Protein AF-A0A354PI43-F1 (afdb_monomer_lite)

Secondary structure (DSSP, 8-state):
-HHHHHHHHHHHHH-HHHHHHHHHHHHHHHHHHHHHHHHHH-HHHHHHHHHHHHHIIIIIGGGGGGGTTT-TT--SS-PPPHHHHHHHHHHHHHHHHHHHHHHHHHHHTSTTTHHHHHHHHHHHHHHHTT-HHHHHHHHHHHHHHHHS--TT-SHHHHHHHHHHTT--HHHHHHHHHHHHHHHHHHHHHHHHHHHHHS-TT-HHHHHHHHHHHHHHHHHHHHHHHHHHHHHHTT-S-----------TT------TTGGGS-PPPPPPP--------------------------------------PPP---

pLDDT: mean 72.15, std 17.96, range [37.0, 96.88]

Sequence (313 aa):
MDDLHSTESQFRLSHPWCWRFTLFGPIVLTLLLLSVLFFQTGWEFTSKIVTSAVMTVAFFGRFIILSGSDGAFQDTNGSLASEHLFAIVCYLDVMTALILAFHIGFLFRLPYIGPRVSALVTDGHFILDAQPWMRRATFFGLIAFVGFPLAATGSIGGSIFGRLLGMSRTATFFGIVIGALLGNTVMFLFSDLLSHYLDKDNIYLKIGGFLVIGTIIFVLERRYRKLKEGFAKGKLPLDQPHVDYGIPGDDHVIDPIERKQAAPVPASPDMQHDDLTTGAHRNGRVHLGDTEELEDIPETLSGTRSGSRPHPR

Structure (mmCIF, N/CA/C/O backbone):
data_AF-A0A354PI43-F1
#
_entry.id   AF-A0A354PI43-F1
#
loop_
_atom_site.group_PDB
_atom_site.id
_atom_site.type_symbol
_atom_site.label_atom_id
_atom_site.label_alt_id
_atom_site.label_comp_id
_atom_site.label_asym_id
_atom_site.label_entity_id
_atom_site.label_seq_id
_atom_site.pdbx_PDB_ins_code
_atom_site.Cartn_x
_atom_site.Cartn_y
_atom_site.Cartn_z
_atom_site.occupancy
_atom_site.B_iso_or_equiv
_atom_site.auth_seq_id
_atom_site.auth_comp_id
_atom_site.auth_asym_id
_atom_site.auth_atom_id
_atom_site.pdbx_PDB_model_num
ATOM 1 N N . MET A 1 1 ? -9.190 -9.205 24.244 1.00 46.06 1 MET A N 1
ATOM 2 C CA . MET A 1 1 ? -8.481 -10.211 23.411 1.00 46.06 1 MET A CA 1
ATOM 3 C C . MET A 1 1 ? -9.382 -11.380 23.015 1.00 46.06 1 MET A C 1
ATOM 5 O O . MET A 1 1 ? -9.266 -11.838 21.881 1.00 46.06 1 MET A O 1
ATOM 9 N N . ASP A 1 2 ? -10.301 -11.816 23.881 1.00 52.41 2 ASP A N 1
ATOM 10 C CA . ASP A 1 2 ? -11.177 -12.973 23.619 1.00 52.41 2 ASP A CA 1
ATOM 11 C C . ASP A 1 2 ? -12.092 -12.805 22.399 1.00 52.41 2 ASP A C 1
ATOM 13 O O . ASP A 1 2 ? -12.309 -13.758 21.656 1.00 52.41 2 ASP A O 1
ATOM 17 N N . ASP A 1 3 ? -12.533 -11.579 22.110 1.00 59.97 3 ASP A N 1
ATOM 18 C CA . ASP A 1 3 ? -13.480 -11.318 21.020 1.00 59.97 3 ASP A CA 1
ATOM 19 C C . ASP A 1 3 ? -12.839 -11.377 19.617 1.00 59.97 3 ASP A C 1
ATOM 21 O O . ASP A 1 3 ? -13.416 -11.861 18.645 1.00 59.97 3 ASP A O 1
ATOM 25 N N . LEU A 1 4 ? -11.569 -10.979 19.490 1.00 57.97 4 LEU A N 1
ATOM 26 C CA . LEU A 1 4 ? -10.808 -11.144 18.242 1.00 57.97 4 LEU A CA 1
ATOM 27 C C . LEU A 1 4 ? -10.549 -12.627 17.941 1.00 57.97 4 LEU A C 1
ATOM 29 O O . LEU A 1 4 ? -10.681 -13.065 16.792 1.00 57.97 4 LEU A O 1
ATOM 33 N N . HIS A 1 5 ? -10.218 -13.397 18.982 1.00 59.16 5 HIS A N 1
ATOM 34 C CA . HIS A 1 5 ? -9.978 -14.834 18.883 1.00 59.16 5 HIS A CA 1
ATOM 35 C C . HIS A 1 5 ? -11.258 -15.619 18.590 1.00 59.16 5 HIS A C 1
ATOM 37 O O . HIS A 1 5 ? -11.231 -16.525 17.746 1.00 59.16 5 HIS A O 1
ATOM 43 N N . SER A 1 6 ? -12.379 -15.258 19.219 1.00 60.78 6 SER A N 1
ATOM 44 C CA . SER A 1 6 ? -13.691 -15.844 18.932 1.00 60.78 6 SER A CA 1
ATOM 45 C C . SER A 1 6 ? -14.067 -15.606 17.466 1.00 60.78 6 SER A C 1
ATOM 47 O O . SER A 1 6 ? -14.446 -16.542 16.763 1.00 60.78 6 SER A O 1
ATOM 49 N N . THR A 1 7 ? -13.830 -14.398 16.946 1.00 65.56 7 THR A N 1
ATOM 50 C CA . THR A 1 7 ? -14.213 -14.064 15.572 1.00 65.56 7 THR A CA 1
ATOM 51 C C . THR A 1 7 ? -13.357 -14.803 14.534 1.00 65.56 7 THR A C 1
ATOM 53 O O . THR A 1 7 ? -13.858 -15.157 13.462 1.00 65.56 7 THR A O 1
ATOM 56 N N . GLU A 1 8 ? -12.046 -14.983 14.753 1.00 67.12 8 GLU A N 1
ATOM 57 C CA . GLU A 1 8 ? -11.176 -15.720 13.812 1.00 67.12 8 GLU A CA 1
ATOM 58 C C . GLU A 1 8 ? -11.457 -17.224 13.850 1.00 67.12 8 GLU A C 1
ATOM 60 O O . GLU A 1 8 ? -11.599 -17.859 12.802 1.00 67.12 8 GLU A O 1
ATOM 65 N N . SER A 1 9 ? -11.604 -17.786 15.050 1.00 67.06 9 SER A N 1
ATOM 66 C CA . SER A 1 9 ? -11.940 -19.199 15.222 1.00 67.06 9 SER A CA 1
ATOM 67 C C . SER A 1 9 ? -13.324 -19.528 14.654 1.00 67.06 9 SER A C 1
ATOM 69 O O . SER A 1 9 ? -13.442 -20.507 13.919 1.00 67.06 9 SER A O 1
ATOM 71 N N . GLN A 1 10 ? -14.335 -18.677 14.862 1.00 70.62 10 GLN A N 1
ATOM 72 C CA . GLN A 1 10 ? -15.651 -18.816 14.225 1.00 70.62 10 GLN A CA 1
ATOM 73 C C . GLN A 1 10 ? -15.586 -18.717 12.700 1.00 70.62 10 GLN A C 1
ATOM 75 O O . GLN A 1 10 ? -16.269 -19.471 12.006 1.00 70.62 10 GLN A O 1
ATOM 80 N N . PHE A 1 11 ? -14.765 -17.824 12.141 1.00 70.19 11 PHE A N 1
ATOM 81 C CA . PHE A 1 11 ? -14.609 -17.737 10.688 1.00 70.19 11 PHE A CA 1
ATOM 82 C C . PHE A 1 11 ? -13.940 -18.994 10.114 1.00 70.19 11 PHE A C 1
ATOM 84 O O . PHE A 1 11 ? -14.412 -19.545 9.122 1.00 70.19 11 PHE A O 1
ATOM 91 N N . ARG A 1 12 ? -12.901 -19.507 10.782 1.00 74.69 12 ARG A N 1
ATOM 92 C CA . ARG A 1 12 ? -12.247 -20.771 10.414 1.00 74.69 12 ARG A CA 1
ATOM 93 C C . ARG A 1 12 ? -13.205 -21.964 10.487 1.00 74.69 12 ARG A C 1
ATOM 95 O O . ARG A 1 12 ? -13.120 -22.850 9.644 1.00 74.69 12 ARG A O 1
ATOM 102 N N . LEU A 1 13 ? -14.092 -21.989 11.482 1.00 72.12 13 LEU A N 1
ATOM 103 C CA . LEU A 1 13 ? -15.078 -23.058 11.671 1.00 72.12 13 LEU A CA 1
ATOM 104 C C . LEU A 1 13 ? -16.230 -22.977 10.661 1.00 72.12 13 LEU A C 1
ATOM 106 O O . LEU A 1 13 ? -16.648 -24.002 10.136 1.00 72.12 13 LEU A O 1
ATOM 110 N N . SER A 1 14 ? -16.718 -21.772 10.362 1.00 79.19 14 SER A N 1
ATOM 111 C CA . SER A 1 14 ? -17.834 -21.569 9.428 1.00 79.19 14 SER A CA 1
ATOM 112 C C . SER A 1 14 ? -17.421 -21.666 7.956 1.00 79.19 14 SER A C 1
ATOM 114 O O . SER A 1 14 ? -18.190 -22.167 7.143 1.00 79.19 14 SER A O 1
ATOM 116 N N . HIS A 1 15 ? -16.213 -21.213 7.601 1.00 82.88 15 HIS A N 1
ATOM 117 C CA . HIS A 1 15 ? -15.728 -21.157 6.216 1.00 82.88 15 HIS A CA 1
ATOM 118 C C . HIS A 1 15 ? -14.275 -21.661 6.094 1.00 82.88 15 HIS A C 1
ATOM 120 O O . HIS A 1 15 ? -13.378 -20.909 5.691 1.00 82.88 15 HIS A O 1
ATOM 126 N N . PRO A 1 16 ? -14.008 -22.946 6.399 1.00 82.88 16 PRO A N 1
ATOM 127 C CA . PRO A 1 16 ? -12.650 -23.497 6.440 1.00 82.88 16 PRO A CA 1
ATOM 128 C C . PRO A 1 16 ? -11.925 -23.409 5.091 1.00 82.88 16 PRO A C 1
ATOM 130 O O . PRO A 1 16 ? -10.719 -23.167 5.043 1.00 82.88 16 PRO A O 1
ATOM 133 N N . TRP A 1 17 ? -12.654 -23.557 3.983 1.00 84.88 17 TRP A N 1
ATOM 134 C CA . TRP A 1 17 ? -12.091 -23.468 2.635 1.00 84.88 17 TRP A CA 1
ATOM 135 C C . TRP A 1 17 ? -11.685 -22.044 2.261 1.00 84.88 17 TRP A C 1
ATOM 137 O O . TRP A 1 17 ? -10.564 -21.838 1.802 1.00 84.88 17 TRP A O 1
ATOM 147 N N . CYS A 1 18 ? -12.542 -21.052 2.523 1.00 82.69 18 CYS A N 1
ATOM 148 C CA . CYS A 1 18 ? -12.218 -19.648 2.269 1.00 82.69 18 CYS A CA 1
ATOM 149 C C . CYS A 1 18 ? -11.017 -19.197 3.105 1.00 82.69 18 CYS A C 1
ATOM 151 O O . CYS A 1 18 ? -10.134 -18.534 2.574 1.00 82.69 18 CYS A O 1
ATOM 153 N N . TRP A 1 19 ? -10.939 -19.609 4.375 1.00 86.62 19 TRP A N 1
ATOM 154 C CA . TRP A 1 19 ? -9.811 -19.279 5.250 1.00 86.62 19 TRP A CA 1
ATOM 155 C C . TRP A 1 19 ? -8.476 -19.853 4.747 1.00 86.62 19 TRP A C 1
ATOM 157 O O . TRP A 1 19 ? -7.457 -19.163 4.767 1.00 86.62 19 TRP A O 1
ATOM 167 N N . ARG A 1 20 ? -8.467 -21.103 4.259 1.00 87.19 20 ARG A N 1
ATOM 168 C CA . ARG A 1 20 ? -7.263 -21.711 3.661 1.00 87.19 20 ARG A CA 1
ATOM 169 C C . ARG A 1 20 ? -6.897 -21.032 2.347 1.00 87.19 20 ARG A C 1
ATOM 171 O O . ARG A 1 20 ? -5.716 -20.815 2.090 1.00 87.19 20 ARG A O 1
ATOM 178 N N . PHE A 1 21 ? -7.892 -20.687 1.534 1.00 89.88 21 PHE A N 1
ATOM 179 C CA . PHE A 1 21 ? -7.667 -20.030 0.253 1.00 89.88 21 PHE A CA 1
ATOM 180 C C . PHE A 1 21 ? -7.095 -18.621 0.420 1.00 89.88 21 PHE A C 1
ATOM 182 O O . PHE A 1 21 ? -6.173 -18.264 -0.298 1.00 89.88 21 PHE A O 1
ATOM 189 N N . THR A 1 22 ? -7.556 -17.829 1.385 1.00 88.69 22 THR A N 1
ATOM 190 C CA . THR A 1 22 ? -6.989 -16.488 1.608 1.00 88.69 22 THR A CA 1
ATOM 191 C C . THR A 1 22 ? -5.597 -16.519 2.243 1.00 88.69 22 THR A C 1
ATOM 193 O O . THR A 1 22 ? -4.828 -15.585 2.037 1.00 88.69 22 THR A O 1
ATOM 196 N N . LEU A 1 23 ? -5.231 -17.606 2.934 1.00 89.19 23 LEU A N 1
ATOM 197 C CA . LEU A 1 23 ? -3.883 -17.802 3.478 1.00 89.19 23 LEU A CA 1
ATOM 198 C C . LEU A 1 23 ? -2.881 -18.306 2.430 1.00 89.19 23 LEU A C 1
ATOM 200 O O . LEU A 1 23 ? -1.823 -17.714 2.233 1.00 89.19 23 LEU A O 1
ATOM 204 N N . PHE A 1 24 ? -3.199 -19.425 1.774 1.00 92.12 24 PHE A N 1
ATOM 205 C CA . PHE A 1 24 ? -2.286 -20.090 0.840 1.00 92.12 24 PHE A CA 1
ATOM 206 C C . PHE A 1 24 ? -2.438 -19.588 -0.593 1.00 92.12 24 PHE A C 1
ATOM 208 O O . PHE A 1 24 ? -1.478 -19.645 -1.357 1.00 92.12 24 PHE A O 1
ATOM 215 N N . GLY A 1 25 ? -3.615 -19.081 -0.963 1.00 93.19 25 GLY A N 1
ATOM 216 C CA . GLY A 1 25 ? -3.920 -18.602 -2.310 1.00 93.19 25 GLY A CA 1
ATOM 217 C C . GLY A 1 25 ? -2.940 -17.541 -2.796 1.00 93.19 25 GLY A C 1
ATOM 218 O O . GLY A 1 25 ? -2.357 -17.756 -3.851 1.00 93.19 25 GLY A O 1
ATOM 219 N N . PRO A 1 26 ? -2.660 -16.463 -2.039 1.00 93.88 26 PRO A N 1
ATOM 220 C CA . PRO A 1 26 ? -1.663 -15.466 -2.431 1.00 93.88 26 PRO A CA 1
ATOM 221 C C . PRO A 1 26 ? -0.269 -16.044 -2.689 1.00 93.88 26 PRO A C 1
ATOM 223 O O . PRO A 1 26 ? 0.388 -15.665 -3.655 1.00 93.88 26 PRO A O 1
ATOM 226 N N . ILE A 1 27 ? 0.181 -16.989 -1.859 1.00 93.50 27 ILE A N 1
ATOM 227 C CA . ILE A 1 27 ? 1.507 -17.612 -1.989 1.00 93.50 27 ILE A CA 1
ATOM 228 C C . ILE A 1 27 ? 1.544 -18.499 -3.235 1.00 93.50 27 ILE A C 1
ATOM 230 O O . ILE A 1 27 ? 2.427 -18.346 -4.076 1.00 93.50 27 ILE A O 1
ATOM 234 N N . VAL A 1 28 ? 0.562 -19.392 -3.379 1.00 95.75 28 VAL A N 1
ATOM 235 C CA . VAL A 1 28 ? 0.454 -20.303 -4.526 1.00 95.75 28 VAL A CA 1
ATOM 236 C C . VAL A 1 28 ? 0.300 -19.518 -5.826 1.00 95.75 28 VAL A C 1
ATOM 238 O O . VAL A 1 28 ? 0.988 -19.818 -6.795 1.00 95.75 28 VAL A O 1
ATOM 241 N N . LEU A 1 29 ? -0.543 -18.484 -5.840 1.00 95.56 29 LEU A N 1
ATOM 242 C CA . LEU A 1 29 ? -0.748 -17.615 -6.997 1.00 95.56 29 LEU A CA 1
ATOM 243 C C . LEU A 1 29 ? 0.537 -16.873 -7.370 1.00 95.56 29 LEU A C 1
ATOM 245 O O . LEU A 1 29 ? 0.887 -16.837 -8.544 1.00 95.56 29 LEU A O 1
ATOM 249 N N . THR A 1 30 ? 1.269 -16.341 -6.387 1.00 94.44 30 THR A N 1
ATOM 250 C CA . THR A 1 30 ? 2.548 -15.658 -6.639 1.00 94.44 30 THR A CA 1
ATOM 251 C C . THR A 1 30 ? 3.579 -16.621 -7.223 1.00 94.44 30 THR A C 1
ATOM 253 O O . THR A 1 30 ? 4.221 -16.293 -8.217 1.00 94.44 30 THR A O 1
ATOM 256 N N . LEU A 1 31 ? 3.714 -17.826 -6.660 1.00 95.50 31 LEU A N 1
ATOM 257 C CA . LEU A 1 31 ? 4.637 -18.844 -7.174 1.00 95.50 31 LEU A CA 1
ATOM 258 C C . LEU A 1 31 ? 4.252 -19.316 -8.578 1.00 95.50 31 LEU A C 1
ATOM 260 O O . LEU A 1 31 ? 5.128 -19.481 -9.426 1.00 95.50 31 LEU A O 1
ATOM 264 N N . LEU A 1 32 ? 2.957 -19.500 -8.838 1.00 96.38 32 LEU A N 1
ATOM 265 C CA . LEU A 1 32 ? 2.440 -19.848 -10.159 1.00 96.38 32 LEU A CA 1
ATOM 266 C C . LEU A 1 32 ? 2.773 -18.749 -11.173 1.00 96.38 32 LEU A C 1
ATOM 268 O O . LEU A 1 32 ? 3.325 -19.042 -12.228 1.00 96.38 32 LEU A O 1
ATOM 272 N N . LEU A 1 33 ? 2.483 -17.490 -10.841 1.00 94.25 33 LEU A N 1
ATOM 273 C CA . LEU A 1 33 ? 2.700 -16.345 -11.724 1.00 94.25 33 LEU A CA 1
ATOM 274 C C . LEU A 1 33 ? 4.195 -16.150 -12.013 1.00 94.25 33 LEU A C 1
ATOM 276 O O . LEU A 1 33 ? 4.574 -15.983 -13.170 1.00 94.25 33 LEU A O 1
ATOM 280 N N . LEU A 1 34 ? 5.054 -16.275 -10.996 1.00 94.06 34 LEU A N 1
ATOM 281 C CA . LEU A 1 34 ? 6.509 -16.250 -11.174 1.00 94.06 34 LEU A CA 1
ATOM 282 C C . LEU A 1 34 ? 7.018 -17.424 -12.013 1.00 94.06 34 LEU A C 1
ATOM 284 O O . LEU A 1 34 ? 7.895 -17.226 -12.847 1.00 94.06 34 LEU A O 1
ATOM 288 N N . SER A 1 35 ? 6.464 -18.625 -11.833 1.00 95.00 35 SER A N 1
ATOM 289 C CA . SER A 1 35 ? 6.834 -19.788 -12.648 1.00 95.00 35 SER A CA 1
ATOM 290 C C . SER A 1 35 ? 6.453 -19.569 -14.111 1.00 95.00 35 SER A C 1
ATOM 292 O O . SER A 1 35 ? 7.272 -19.781 -15.000 1.00 95.00 35 SER A O 1
ATOM 294 N N . VAL A 1 36 ? 5.234 -19.087 -14.371 1.00 95.50 36 VAL A N 1
ATOM 295 C CA . VAL A 1 36 ? 4.768 -18.763 -15.726 1.00 95.50 36 VAL A CA 1
ATOM 296 C C . VAL A 1 36 ? 5.649 -17.684 -16.363 1.00 95.50 36 VAL A C 1
ATOM 298 O O . VAL A 1 36 ? 6.095 -17.871 -17.493 1.00 95.50 36 VAL A O 1
ATOM 301 N N . LEU A 1 37 ? 5.969 -16.606 -15.638 1.00 91.25 37 LEU A N 1
ATOM 302 C CA . LEU A 1 37 ? 6.882 -15.557 -16.114 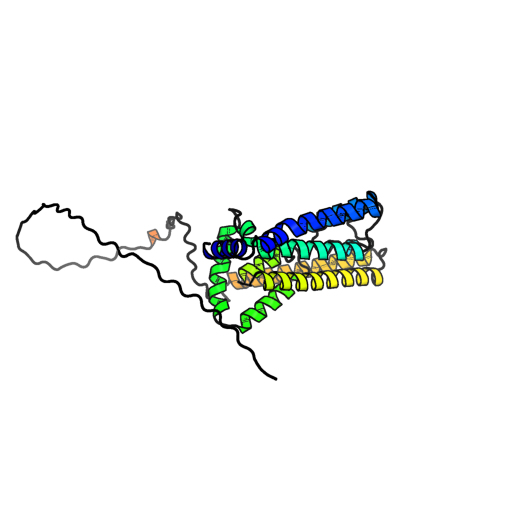1.00 91.25 37 LEU A CA 1
ATOM 303 C C . LEU A 1 37 ? 8.288 -16.091 -16.402 1.00 91.25 37 LEU A C 1
ATOM 305 O O . LEU A 1 37 ? 8.878 -15.741 -17.422 1.00 91.25 37 LEU A O 1
ATOM 309 N N . PHE A 1 38 ? 8.806 -16.969 -15.543 1.00 93.62 38 PHE A N 1
ATOM 310 C CA . PHE A 1 38 ? 10.112 -17.589 -15.733 1.00 93.62 38 PHE A CA 1
ATOM 311 C C . PHE A 1 38 ? 10.172 -18.400 -17.030 1.00 93.62 38 PHE A C 1
ATOM 313 O O . PHE A 1 38 ? 11.128 -18.257 -17.791 1.00 93.62 38 PHE A O 1
ATOM 320 N N . PHE A 1 39 ? 9.142 -19.202 -17.313 1.00 96.19 39 PHE A N 1
ATOM 321 C CA . PHE A 1 39 ? 9.089 -20.008 -18.535 1.00 96.19 39 PHE A CA 1
ATOM 322 C C . PHE A 1 39 ? 8.807 -19.188 -19.800 1.00 96.19 39 PHE A C 1
ATOM 324 O O . PHE A 1 39 ? 9.277 -19.569 -20.869 1.00 96.19 39 PHE A O 1
ATOM 331 N N . GLN A 1 40 ? 8.050 -18.091 -19.705 1.00 94.19 40 GLN A N 1
ATOM 332 C CA . GLN A 1 40 ? 7.680 -17.279 -20.872 1.00 94.19 40 GLN A CA 1
ATOM 333 C C . GLN A 1 40 ? 8.731 -16.226 -21.235 1.00 94.19 40 GLN A C 1
ATOM 335 O O . GLN A 1 40 ? 9.056 -16.066 -22.408 1.00 94.19 40 GLN A O 1
ATOM 340 N N . THR A 1 41 ? 9.253 -15.503 -20.244 1.00 89.69 41 THR A N 1
ATOM 341 C CA . THR A 1 41 ? 10.095 -14.312 -20.456 1.00 89.69 41 THR A CA 1
ATOM 342 C C . THR A 1 41 ? 11.562 -14.558 -20.097 1.00 89.69 41 THR A C 1
ATOM 344 O O . THR A 1 41 ? 12.435 -13.777 -20.470 1.00 89.69 41 THR A O 1
ATOM 347 N N . GLY A 1 42 ? 11.857 -15.648 -19.384 1.00 91.25 42 GLY A N 1
ATOM 348 C CA . GLY A 1 42 ? 13.207 -16.029 -18.986 1.00 91.25 42 GLY A CA 1
ATOM 349 C C . GLY A 1 42 ? 13.664 -15.447 -17.643 1.00 91.25 42 GLY A C 1
ATOM 350 O O . GLY A 1 42 ? 12.950 -14.725 -16.937 1.00 91.25 42 GLY A O 1
ATOM 351 N N . TRP A 1 43 ? 14.896 -15.800 -17.269 1.00 88.31 43 TRP A N 1
ATOM 352 C CA . TRP A 1 43 ? 15.471 -15.511 -15.951 1.00 88.31 43 TRP A CA 1
ATOM 353 C C . TRP A 1 43 ? 15.758 -14.024 -15.709 1.00 88.31 43 TRP A C 1
ATOM 355 O O . TRP A 1 43 ? 15.492 -13.510 -14.620 1.00 88.31 43 TRP A O 1
ATOM 365 N N . GLU A 1 44 ? 16.271 -13.313 -16.714 1.00 85.62 44 GLU A N 1
ATOM 366 C CA . GLU A 1 44 ? 16.671 -11.910 -16.552 1.00 85.62 44 GLU A CA 1
ATOM 367 C C . GLU A 1 44 ? 15.485 -11.008 -16.210 1.00 85.62 44 GLU A C 1
ATOM 369 O O . GLU A 1 44 ? 15.554 -10.219 -15.272 1.00 85.62 44 GLU A O 1
ATOM 374 N N . PHE A 1 45 ? 14.360 -11.160 -16.909 1.00 84.88 45 PHE A N 1
ATOM 375 C CA . PHE A 1 45 ? 13.162 -10.378 -16.611 1.00 84.88 45 PHE A CA 1
ATOM 376 C C . PHE A 1 45 ? 12.553 -10.772 -15.260 1.00 84.88 45 PHE A C 1
ATOM 378 O O . PHE A 1 45 ? 12.230 -9.912 -14.441 1.00 84.88 45 PHE A O 1
ATOM 385 N N . THR A 1 46 ? 12.456 -12.075 -14.982 1.00 88.94 46 THR A N 1
ATOM 386 C CA . THR A 1 46 ? 11.859 -12.577 -13.735 1.00 88.94 46 THR A CA 1
ATOM 387 C C . THR A 1 46 ? 12.630 -12.102 -12.503 1.00 88.94 46 THR A C 1
ATOM 389 O O . THR A 1 46 ? 12.024 -11.645 -11.534 1.00 88.94 46 THR A O 1
ATOM 392 N N . SER A 1 47 ? 13.965 -12.136 -12.541 1.00 85.81 47 SER A N 1
ATOM 393 C CA . SER A 1 47 ? 14.802 -11.656 -11.434 1.00 85.81 47 SER A CA 1
ATOM 394 C C . SER A 1 47 ? 14.643 -10.151 -11.182 1.00 85.81 47 SER A C 1
ATOM 396 O O . SER A 1 47 ? 14.626 -9.734 -10.021 1.00 85.81 47 SER A O 1
ATOM 398 N N . LYS A 1 48 ? 14.421 -9.336 -12.223 1.00 85.94 48 LYS A N 1
ATOM 399 C CA . LYS A 1 48 ? 14.102 -7.902 -12.081 1.00 85.94 48 LYS A CA 1
ATOM 400 C C . LYS A 1 48 ? 12.755 -7.665 -11.408 1.00 85.94 48 LYS A C 1
ATOM 402 O O . LYS A 1 48 ? 12.669 -6.825 -10.511 1.00 85.94 48 LYS A O 1
ATOM 407 N N . ILE A 1 49 ? 11.722 -8.414 -11.801 1.00 88.38 49 ILE A N 1
ATOM 408 C CA . ILE A 1 49 ? 10.389 -8.349 -11.179 1.00 88.38 49 ILE A CA 1
ATOM 409 C C . ILE A 1 49 ? 10.482 -8.729 -9.699 1.00 88.38 49 ILE A C 1
ATOM 411 O O . ILE A 1 49 ? 9.995 -7.989 -8.845 1.00 88.38 49 ILE A O 1
ATOM 415 N N . VAL A 1 50 ? 11.163 -9.835 -9.381 1.00 90.94 50 VAL A N 1
ATOM 416 C CA . VAL A 1 50 ? 11.345 -10.304 -7.998 1.00 90.94 50 VAL A CA 1
ATOM 417 C C . VAL A 1 50 ? 12.129 -9.287 -7.170 1.00 90.94 50 VAL A C 1
ATOM 419 O O . VAL A 1 50 ? 11.689 -8.918 -6.084 1.00 90.94 50 VAL A O 1
ATOM 422 N N . THR A 1 51 ? 13.250 -8.782 -7.685 1.00 87.12 51 THR A N 1
ATOM 423 C CA . THR A 1 51 ? 14.069 -7.783 -6.978 1.00 87.12 51 THR A CA 1
ATOM 424 C C . THR A 1 51 ? 13.278 -6.499 -6.731 1.00 87.12 51 THR A C 1
ATOM 426 O O . THR A 1 51 ? 13.304 -5.958 -5.627 1.00 87.12 51 THR A O 1
ATOM 429 N N . SER A 1 52 ? 12.502 -6.046 -7.719 1.00 86.38 52 SER A N 1
ATOM 430 C CA . SER A 1 52 ? 11.634 -4.871 -7.579 1.00 86.38 52 SER A CA 1
ATOM 431 C C . SER A 1 52 ? 10.525 -5.101 -6.552 1.00 86.38 52 SER A C 1
ATOM 433 O O . SER A 1 52 ? 10.264 -4.229 -5.724 1.00 86.38 52 SER A O 1
ATOM 435 N N . ALA A 1 53 ? 9.913 -6.287 -6.535 1.00 89.50 53 ALA A N 1
ATOM 436 C CA . ALA A 1 53 ? 8.920 -6.654 -5.529 1.00 89.50 53 ALA A CA 1
ATOM 437 C C . ALA A 1 53 ? 9.519 -6.657 -4.110 1.00 89.50 53 ALA A C 1
ATOM 439 O O . ALA A 1 53 ? 8.924 -6.101 -3.188 1.00 89.50 53 ALA A O 1
ATOM 440 N N . VAL A 1 54 ? 10.727 -7.203 -3.936 1.00 89.19 54 VAL A N 1
ATOM 441 C CA . VAL A 1 54 ? 11.440 -7.183 -2.647 1.00 89.19 54 VAL A CA 1
ATOM 442 C C . VAL A 1 54 ? 11.747 -5.748 -2.214 1.00 89.19 54 VAL A C 1
ATOM 444 O O . VAL A 1 54 ? 11.448 -5.378 -1.080 1.00 89.19 54 VAL A O 1
ATOM 447 N N . MET A 1 55 ? 12.270 -4.913 -3.116 1.00 85.38 55 MET A N 1
ATOM 448 C CA . MET A 1 55 ? 12.560 -3.501 -2.833 1.00 85.38 55 MET A CA 1
ATOM 449 C C . MET A 1 55 ? 11.308 -2.704 -2.451 1.00 85.38 55 MET A C 1
ATOM 451 O O . MET A 1 55 ? 11.353 -1.865 -1.546 1.00 85.38 55 MET A O 1
ATOM 455 N N . THR A 1 56 ? 10.183 -3.000 -3.107 1.00 86.00 56 THR A N 1
ATOM 456 C CA . THR A 1 56 ? 8.869 -2.427 -2.789 1.00 86.00 56 THR A CA 1
ATOM 457 C C . THR A 1 56 ? 8.492 -2.734 -1.345 1.00 86.00 56 THR A C 1
ATOM 459 O O . THR A 1 56 ? 8.169 -1.828 -0.582 1.00 86.00 56 THR A O 1
ATOM 462 N N . VAL A 1 57 ? 8.546 -4.006 -0.947 1.00 84.19 57 VAL A N 1
ATOM 463 C CA . VAL A 1 57 ? 8.097 -4.433 0.385 1.00 84.19 57 VAL A CA 1
ATOM 464 C C . VAL A 1 57 ? 9.060 -3.973 1.484 1.00 84.19 57 VAL A C 1
ATOM 466 O O . VAL A 1 57 ? 8.607 -3.606 2.566 1.00 84.19 57 VAL A O 1
ATOM 469 N N . ALA A 1 58 ? 10.369 -3.980 1.221 1.00 82.00 58 ALA A N 1
ATOM 470 C CA . ALA A 1 58 ? 11.386 -3.759 2.247 1.00 82.00 58 ALA A CA 1
ATOM 471 C C . ALA A 1 58 ? 11.743 -2.282 2.486 1.00 82.00 58 ALA A C 1
ATOM 473 O O . ALA A 1 58 ? 12.065 -1.922 3.616 1.00 82.00 58 ALA A O 1
ATOM 474 N N . PHE A 1 59 ? 11.701 -1.432 1.454 1.00 76.81 59 PHE A N 1
ATOM 475 C CA . PHE A 1 59 ? 12.283 -0.087 1.541 1.00 76.81 59 PHE A CA 1
ATOM 476 C C . PHE A 1 59 ? 11.345 1.013 1.051 1.00 76.81 59 PHE A C 1
ATOM 478 O O . PHE A 1 59 ? 11.043 1.947 1.793 1.00 76.81 59 PHE A O 1
ATOM 485 N N . PHE A 1 60 ? 10.899 0.923 -0.203 1.00 73.56 60 PHE A N 1
ATOM 486 C CA . PHE A 1 60 ? 10.333 2.081 -0.903 1.00 73.56 60 PHE A CA 1
ATOM 487 C C . PHE A 1 60 ? 8.806 2.105 -0.954 1.00 73.56 60 PHE A C 1
ATOM 489 O O . PHE A 1 60 ? 8.224 3.144 -1.275 1.00 73.56 60 PHE A O 1
ATOM 496 N N . GLY A 1 61 ? 8.129 1.000 -0.638 1.00 83.88 61 GLY A N 1
ATOM 497 C CA . GLY A 1 61 ? 6.688 0.890 -0.836 1.00 83.88 61 GLY A CA 1
ATOM 498 C C . GLY A 1 61 ? 6.301 1.327 -2.250 1.00 83.88 61 GLY A C 1
ATOM 499 O O . GLY A 1 61 ? 6.975 1.023 -3.231 1.00 83.88 61 GLY A O 1
ATOM 500 N N . ARG A 1 62 ? 5.249 2.135 -2.342 1.00 85.94 62 ARG A N 1
ATOM 501 C CA . ARG A 1 62 ? 4.703 2.655 -3.608 1.00 85.94 62 ARG A CA 1
ATOM 502 C C . ARG A 1 62 ? 5.575 3.707 -4.291 1.00 85.94 62 ARG A C 1
ATOM 504 O O . ARG A 1 62 ? 5.383 3.959 -5.475 1.00 85.94 62 ARG A O 1
ATOM 511 N N . PHE A 1 63 ? 6.555 4.292 -3.596 1.00 85.56 63 PHE A N 1
ATOM 512 C CA . PHE A 1 63 ? 7.468 5.265 -4.211 1.00 85.56 63 PHE A CA 1
ATOM 513 C C . PHE A 1 63 ? 8.356 4.636 -5.284 1.00 85.56 63 PHE A C 1
ATOM 515 O O . PHE A 1 63 ? 8.865 5.352 -6.142 1.00 85.56 63 PHE A O 1
ATOM 522 N N . ILE A 1 64 ? 8.485 3.305 -5.293 1.00 84.81 64 ILE A N 1
ATOM 523 C CA . ILE A 1 64 ? 9.186 2.589 -6.358 1.00 84.81 64 ILE A CA 1
ATOM 524 C C . ILE A 1 64 ? 8.565 2.840 -7.740 1.00 84.81 64 ILE A C 1
ATOM 526 O O . ILE A 1 64 ? 9.289 2.813 -8.725 1.00 84.81 64 ILE A O 1
ATOM 530 N N . ILE A 1 65 ? 7.260 3.145 -7.829 1.00 85.81 65 ILE A N 1
ATOM 531 C CA . ILE A 1 65 ? 6.569 3.426 -9.102 1.00 85.81 65 ILE A CA 1
ATOM 532 C C . ILE A 1 65 ? 7.214 4.620 -9.818 1.00 85.81 65 ILE A C 1
ATOM 534 O O . ILE A 1 65 ? 7.330 4.610 -11.039 1.00 85.81 65 ILE A O 1
ATOM 538 N N . LEU A 1 66 ? 7.721 5.597 -9.059 1.00 79.19 66 LEU A N 1
ATOM 539 C CA . LEU A 1 66 ? 8.425 6.764 -9.599 1.00 79.19 66 LEU A CA 1
ATOM 540 C C . LEU A 1 66 ? 9.796 6.416 -10.198 1.00 79.19 66 LEU A C 1
ATOM 542 O O . LEU A 1 66 ? 10.426 7.268 -10.818 1.00 79.19 66 LEU A O 1
ATOM 546 N N . SER A 1 67 ? 10.281 5.186 -9.998 1.00 74.50 67 SER A N 1
ATOM 547 C CA . SER A 1 67 ? 11.596 4.749 -10.461 1.00 74.50 67 SER A CA 1
ATOM 548 C C . SER A 1 67 ? 11.601 4.103 -11.851 1.00 74.50 67 SER A C 1
ATOM 550 O O . SER A 1 67 ? 12.686 3.912 -12.396 1.00 74.50 67 SER A O 1
ATOM 552 N N . GLY A 1 68 ? 10.443 3.752 -12.424 1.00 66.81 68 GLY A N 1
ATOM 553 C CA . GLY A 1 68 ? 10.346 2.863 -13.598 1.00 66.81 68 GLY A CA 1
ATOM 554 C C . GLY A 1 68 ? 10.710 3.463 -14.958 1.00 66.81 68 GLY A C 1
ATOM 555 O O . GLY A 1 68 ? 10.769 2.756 -15.962 1.00 66.81 68 GLY A O 1
ATOM 556 N N . SER A 1 69 ? 10.981 4.762 -15.021 1.00 57.91 69 SER A N 1
ATOM 557 C CA . SER A 1 69 ? 11.245 5.465 -16.278 1.00 57.91 69 SER A CA 1
ATOM 558 C C . SER A 1 69 ? 12.558 6.253 -16.251 1.00 57.91 69 SER A C 1
ATOM 560 O O . SER A 1 69 ? 12.577 7.344 -16.809 1.00 57.91 69 SER A O 1
ATOM 562 N N . ASP A 1 70 ? 13.606 5.746 -15.582 1.00 57.88 70 ASP A N 1
ATOM 563 C CA . ASP A 1 70 ? 14.934 6.371 -15.319 1.00 57.88 70 ASP A CA 1
ATOM 564 C C . ASP A 1 70 ? 15.116 6.980 -13.909 1.00 57.88 70 ASP A C 1
ATOM 566 O O . ASP A 1 70 ? 15.763 8.016 -13.727 1.00 57.88 70 ASP A O 1
ATOM 570 N N . GLY A 1 71 ? 14.531 6.366 -12.877 1.00 51.00 71 GLY A N 1
ATOM 571 C CA . GLY A 1 71 ? 14.697 6.834 -11.499 1.00 51.00 71 GLY A CA 1
ATOM 572 C C . GLY A 1 71 ? 16.098 6.611 -10.924 1.00 51.00 71 GLY A C 1
ATOM 573 O O . GLY A 1 71 ? 16.752 5.612 -11.204 1.00 51.00 71 GLY A O 1
ATOM 574 N N . ALA A 1 72 ? 16.500 7.502 -10.011 1.00 45.81 72 ALA A N 1
ATOM 575 C CA . ALA A 1 72 ? 17.789 7.539 -9.301 1.00 45.81 72 ALA A CA 1
ATOM 576 C C . ALA A 1 72 ? 18.160 6.283 -8.468 1.00 45.81 72 ALA A C 1
ATOM 578 O O . ALA A 1 72 ? 19.163 6.300 -7.760 1.00 45.81 72 ALA A O 1
ATOM 579 N N . PHE A 1 73 ? 17.354 5.216 -8.514 1.00 46.91 73 PHE A N 1
ATOM 580 C CA . PHE A 1 73 ? 17.497 4.010 -7.694 1.00 46.91 73 PHE A CA 1
ATOM 581 C C . PHE A 1 73 ? 17.606 2.702 -8.502 1.00 46.91 73 PHE A C 1
ATOM 583 O O . PHE A 1 73 ? 17.668 1.632 -7.895 1.00 46.91 73 PHE A O 1
ATOM 590 N N . GLN A 1 74 ? 17.673 2.750 -9.839 1.00 50.66 74 GLN A N 1
ATOM 591 C CA . GLN A 1 74 ? 17.949 1.573 -10.677 1.00 50.66 74 GLN A CA 1
ATOM 592 C C . GLN A 1 74 ? 19.138 1.821 -11.611 1.00 50.66 74 GLN A C 1
ATOM 594 O O . GLN A 1 74 ? 18.977 2.188 -12.767 1.00 50.66 74 GLN A O 1
ATOM 599 N N . ASP A 1 75 ? 20.340 1.560 -11.102 1.00 44.28 75 ASP A N 1
ATOM 600 C CA . ASP A 1 75 ? 21.611 1.717 -11.824 1.00 44.28 75 ASP A CA 1
ATOM 601 C C . ASP A 1 75 ? 22.096 0.390 -12.453 1.00 44.28 75 ASP A C 1
ATOM 603 O O . ASP A 1 75 ? 23.288 0.102 -12.525 1.00 44.28 75 ASP A O 1
ATOM 607 N N . THR A 1 76 ? 21.189 -0.516 -12.849 1.00 41.41 76 THR A N 1
ATOM 608 C CA . THR A 1 76 ? 21.602 -1.838 -13.367 1.00 41.41 76 THR A CA 1
ATOM 609 C C . THR A 1 76 ? 20.719 -2.345 -14.511 1.00 41.41 76 THR A C 1
ATOM 611 O O . THR A 1 76 ? 19.670 -2.949 -14.312 1.00 41.41 76 THR A O 1
ATOM 614 N N . ASN A 1 77 ? 21.199 -2.119 -15.738 1.00 43.34 77 ASN A N 1
ATOM 615 C CA . ASN A 1 77 ? 20.978 -2.930 -16.944 1.00 43.34 77 ASN A CA 1
ATOM 616 C C . ASN A 1 77 ? 19.529 -3.339 -17.268 1.00 43.34 77 ASN A C 1
ATOM 618 O O . ASN A 1 77 ? 19.232 -4.501 -17.557 1.00 43.34 77 ASN A O 1
ATOM 622 N N . GLY A 1 78 ? 18.634 -2.353 -17.297 1.00 53.34 78 GLY A N 1
ATOM 623 C CA . GLY A 1 78 ? 17.337 -2.416 -17.971 1.00 53.34 78 GLY A CA 1
ATOM 624 C C . GLY A 1 78 ? 16.188 -2.112 -17.023 1.00 53.34 78 GLY A C 1
ATOM 625 O O . GLY A 1 78 ? 15.690 -3.025 -16.359 1.00 53.34 78 GLY A O 1
ATOM 626 N N . SER A 1 79 ? 15.807 -0.833 -17.011 1.00 58.28 79 SER A N 1
ATOM 627 C CA . SER A 1 79 ? 14.675 -0.272 -16.273 1.00 58.28 79 SER A CA 1
ATOM 628 C C . SER A 1 79 ? 13.391 -1.026 -16.611 1.00 58.28 79 SER A C 1
ATOM 630 O O . SER A 1 79 ? 13.085 -1.256 -17.782 1.00 58.28 79 SER A O 1
ATOM 632 N N . LEU A 1 80 ? 12.636 -1.419 -15.586 1.00 69.44 80 LEU A N 1
ATOM 633 C CA . LEU A 1 80 ? 11.265 -1.886 -15.777 1.00 69.44 80 LEU A CA 1
ATOM 634 C C . LEU A 1 80 ? 10.376 -0.669 -15.971 1.00 69.44 80 LEU A C 1
ATOM 636 O O . LEU A 1 80 ? 10.339 0.176 -15.084 1.00 69.44 80 LEU A O 1
ATOM 640 N N . ALA A 1 81 ? 9.632 -0.620 -17.075 1.00 80.12 81 ALA A N 1
ATOM 641 C CA . ALA A 1 81 ? 8.680 0.451 -17.335 1.00 80.12 81 ALA A CA 1
ATOM 642 C C . ALA A 1 81 ? 7.749 0.685 -16.127 1.00 80.12 81 ALA A C 1
ATOM 644 O O . ALA A 1 81 ? 7.347 -0.264 -15.441 1.00 80.12 81 ALA A O 1
ATOM 645 N N . SER A 1 82 ? 7.385 1.947 -15.868 1.00 82.81 82 SER A N 1
ATOM 646 C CA . SER A 1 82 ? 6.546 2.337 -14.721 1.00 82.81 82 SER A CA 1
ATOM 647 C C . SER A 1 82 ? 5.210 1.583 -14.667 1.00 82.81 82 SER A C 1
ATOM 649 O O . SER A 1 82 ? 4.668 1.373 -13.585 1.00 82.81 82 SER A O 1
ATOM 651 N N . GLU A 1 83 ? 4.720 1.099 -15.811 1.00 85.94 83 GLU A N 1
ATOM 652 C CA . GLU A 1 83 ? 3.559 0.207 -15.922 1.00 85.94 83 GLU A CA 1
ATOM 653 C C . GLU A 1 83 ? 3.750 -1.138 -15.200 1.00 85.94 83 GLU A C 1
ATOM 655 O O . GLU A 1 83 ? 2.858 -1.592 -14.479 1.00 85.94 83 GLU A O 1
ATOM 660 N N . HIS A 1 84 ? 4.924 -1.764 -15.325 1.00 88.81 84 HIS A N 1
ATOM 661 C CA . HIS A 1 84 ? 5.224 -3.030 -14.662 1.00 88.81 84 HIS A CA 1
ATOM 662 C C . HIS A 1 84 ? 5.342 -2.823 -13.156 1.00 88.81 84 HIS A C 1
ATOM 664 O O . HIS A 1 84 ? 4.805 -3.616 -12.384 1.00 88.81 84 HIS A O 1
ATOM 670 N N . LEU A 1 85 ? 5.987 -1.734 -12.729 1.00 89.19 85 LEU A N 1
ATOM 671 C CA . LEU A 1 85 ? 6.081 -1.388 -11.310 1.00 89.19 85 LEU A CA 1
ATOM 672 C C . LEU A 1 85 ? 4.703 -1.094 -10.718 1.00 89.19 85 LEU A C 1
ATOM 674 O O . LEU A 1 85 ? 4.381 -1.617 -9.654 1.00 89.19 85 LEU A O 1
ATOM 678 N N . PHE A 1 86 ? 3.858 -0.342 -11.423 1.00 91.50 86 PHE A N 1
ATOM 679 C CA . PHE A 1 86 ? 2.472 -0.114 -11.020 1.00 91.50 86 PHE A CA 1
ATOM 680 C C . PHE A 1 86 ? 1.710 -1.435 -10.826 1.00 91.50 86 PHE A C 1
ATOM 682 O O . PHE A 1 86 ? 1.081 -1.630 -9.781 1.00 91.50 86 PHE A O 1
ATOM 689 N N . ALA A 1 87 ? 1.810 -2.364 -11.783 1.00 92.00 87 ALA A N 1
ATOM 690 C CA . ALA A 1 87 ? 1.147 -3.663 -11.702 1.00 92.00 87 ALA A CA 1
ATOM 691 C C . ALA A 1 87 ? 1.655 -4.506 -10.519 1.00 92.00 87 ALA A C 1
ATOM 693 O O . ALA A 1 87 ? 0.848 -5.069 -9.776 1.00 92.00 87 ALA A O 1
ATOM 694 N N . ILE A 1 88 ? 2.975 -4.552 -10.305 1.00 91.94 88 ILE A N 1
ATOM 695 C CA . ILE A 1 88 ? 3.595 -5.277 -9.187 1.00 91.94 88 ILE A CA 1
ATOM 696 C C . ILE A 1 88 ? 3.125 -4.705 -7.852 1.00 91.94 88 ILE A C 1
ATOM 698 O O . ILE A 1 88 ? 2.702 -5.463 -6.984 1.00 91.94 88 ILE A O 1
ATOM 702 N N . VAL A 1 89 ? 3.167 -3.383 -7.678 1.00 92.44 89 VAL A N 1
ATOM 703 C CA . VAL A 1 89 ? 2.784 -2.741 -6.412 1.00 92.44 89 VAL A CA 1
ATOM 704 C C . VAL A 1 89 ? 1.296 -2.953 -6.131 1.00 92.44 89 VAL A C 1
ATOM 706 O O . VAL A 1 89 ? 0.946 -3.348 -5.021 1.00 92.44 89 VAL A O 1
ATOM 709 N N . CYS A 1 90 ? 0.426 -2.799 -7.136 1.00 94.50 90 CYS A N 1
ATOM 710 C CA . CYS A 1 90 ? -1.001 -3.098 -6.986 1.00 94.50 90 CYS A CA 1
ATOM 711 C C . CYS A 1 90 ? -1.241 -4.561 -6.605 1.00 94.50 90 CYS A C 1
ATOM 713 O O . CYS A 1 90 ? -2.024 -4.841 -5.699 1.00 94.50 90 CYS A O 1
ATOM 715 N N . TYR A 1 91 ? -0.551 -5.494 -7.263 1.00 95.00 91 TYR A N 1
ATOM 716 C CA . TYR A 1 91 ? -0.640 -6.914 -6.939 1.00 95.00 91 TYR A CA 1
ATOM 717 C C . TYR A 1 91 ? -0.206 -7.189 -5.494 1.00 95.00 91 TYR A C 1
ATOM 719 O O . TYR A 1 91 ? -0.935 -7.842 -4.745 1.00 95.00 91 TYR A O 1
ATOM 727 N N . LEU A 1 92 ? 0.944 -6.652 -5.079 1.00 94.12 92 LEU A N 1
ATOM 728 C CA . LEU A 1 92 ? 1.468 -6.807 -3.724 1.00 94.12 92 LEU A CA 1
ATOM 729 C C . LEU A 1 92 ? 0.519 -6.226 -2.679 1.00 94.12 92 LEU A C 1
ATOM 731 O O . LEU A 1 92 ? 0.300 -6.865 -1.649 1.00 94.12 92 LEU A O 1
ATOM 735 N N . ASP A 1 93 ? -0.070 -5.062 -2.944 1.00 94.00 93 ASP A N 1
ATOM 736 C CA . ASP A 1 93 ? -1.048 -4.450 -2.052 1.00 94.00 93 ASP A CA 1
ATOM 737 C C . ASP A 1 93 ? -2.296 -5.329 -1.905 1.00 94.00 93 ASP A C 1
ATOM 739 O O . ASP A 1 93 ? -2.702 -5.630 -0.783 1.00 94.00 93 ASP A O 1
ATOM 743 N N . VAL A 1 94 ? -2.860 -5.834 -3.007 1.00 95.19 94 VAL A N 1
ATOM 744 C CA . VAL A 1 94 ? -4.035 -6.724 -2.965 1.00 95.19 94 VAL A CA 1
ATOM 745 C C . VAL A 1 94 ? -3.718 -8.030 -2.231 1.00 95.19 94 VAL A C 1
ATOM 747 O O . VAL A 1 94 ? -4.499 -8.450 -1.377 1.00 95.19 94 VAL A O 1
ATOM 750 N N . MET A 1 95 ? -2.579 -8.668 -2.520 1.00 94.94 95 MET A N 1
ATOM 751 C CA . MET A 1 95 ? -2.170 -9.909 -1.849 1.00 94.94 95 MET A CA 1
ATOM 752 C C . MET A 1 95 ? -1.934 -9.683 -0.353 1.00 94.94 95 MET A C 1
ATOM 754 O O . MET A 1 95 ? -2.413 -10.456 0.478 1.00 94.94 95 MET A O 1
ATOM 758 N N . THR A 1 96 ? -1.253 -8.593 0.001 1.00 92.31 96 THR A N 1
ATOM 759 C CA . THR A 1 96 ? -0.994 -8.220 1.397 1.00 92.31 96 THR A CA 1
ATOM 760 C C . THR A 1 96 ? -2.294 -7.902 2.126 1.00 92.31 96 THR A C 1
ATOM 762 O O . THR A 1 96 ? -2.493 -8.371 3.244 1.00 92.31 96 THR A O 1
ATOM 765 N N . ALA A 1 97 ? -3.210 -7.163 1.495 1.00 93.44 97 ALA A N 1
ATOM 766 C CA . ALA A 1 97 ? -4.530 -6.871 2.039 1.00 93.44 97 ALA A CA 1
ATOM 767 C C . ALA A 1 97 ? -5.357 -8.146 2.230 1.00 93.44 97 ALA A C 1
ATOM 769 O O . ALA A 1 97 ? -6.048 -8.271 3.237 1.00 93.44 97 ALA A O 1
ATOM 770 N N . LEU A 1 98 ? -5.283 -9.104 1.301 1.00 93.69 98 LEU A N 1
ATOM 771 C CA . LEU A 1 98 ? -6.016 -10.366 1.397 1.00 93.69 98 LEU A CA 1
ATOM 772 C C . LEU A 1 98 ? -5.524 -11.219 2.571 1.00 93.69 98 LEU A C 1
ATOM 774 O O . LEU A 1 98 ? -6.342 -11.739 3.326 1.00 93.69 98 LEU A O 1
ATOM 778 N N . ILE A 1 99 ? -4.207 -11.321 2.762 1.00 91.62 99 ILE A N 1
ATOM 779 C CA . ILE A 1 99 ? -3.635 -12.036 3.909 1.00 91.62 99 ILE A CA 1
ATOM 780 C C . ILE A 1 99 ? -3.975 -11.285 5.198 1.00 91.62 99 ILE A C 1
ATOM 782 O O . ILE A 1 99 ? -4.550 -11.848 6.125 1.00 91.62 99 ILE A O 1
ATOM 786 N N . LEU A 1 100 ? -3.651 -9.994 5.274 1.00 90.25 100 LEU A N 1
ATOM 787 C CA . LEU A 1 100 ? -3.754 -9.258 6.528 1.00 90.25 100 LEU A CA 1
ATOM 788 C C . LEU A 1 100 ? -5.199 -8.980 6.930 1.00 90.25 100 LEU A C 1
ATOM 790 O O . LEU A 1 100 ? -5.528 -9.203 8.085 1.00 90.25 100 LEU A O 1
ATOM 794 N N . ALA A 1 101 ? -6.098 -8.572 6.035 1.00 90.19 101 ALA A N 1
ATOM 795 C CA . ALA A 1 101 ? -7.481 -8.274 6.423 1.00 90.19 101 ALA A CA 1
ATOM 796 C C . ALA A 1 101 ? -8.220 -9.502 6.989 1.00 90.19 101 ALA A C 1
ATOM 798 O O . ALA A 1 101 ? -9.105 -9.350 7.838 1.00 90.19 101 ALA A O 1
ATOM 799 N N . PHE A 1 102 ? -7.853 -10.711 6.551 1.00 87.88 102 PHE A N 1
ATOM 800 C CA . PHE A 1 102 ? -8.474 -11.957 7.001 1.00 87.88 102 PHE A CA 1
ATOM 801 C C . PHE A 1 102 ? -7.722 -12.633 8.157 1.00 87.88 102 PHE A C 1
ATOM 803 O O . PHE A 1 102 ? -8.370 -13.294 8.972 1.00 87.88 102 PHE A O 1
ATOM 810 N N . HIS A 1 103 ? -6.409 -12.405 8.287 1.00 87.56 103 HIS A N 1
ATOM 811 C CA . HIS A 1 103 ? -5.532 -13.101 9.244 1.00 87.56 103 HIS A CA 1
ATOM 812 C C . HIS A 1 103 ? -4.791 -12.160 10.201 1.00 87.56 103 HIS A C 1
ATOM 814 O O . HIS A 1 103 ? -3.831 -12.560 10.852 1.00 87.56 103 HIS A O 1
ATOM 820 N N . ILE A 1 104 ? -5.243 -10.913 10.349 1.00 77.88 104 ILE A N 1
ATOM 821 C CA . ILE A 1 104 ? -4.649 -9.919 11.262 1.00 77.88 104 ILE A CA 1
ATOM 822 C C . ILE A 1 104 ? -4.546 -10.398 12.720 1.00 77.88 104 ILE A C 1
ATOM 824 O O . ILE A 1 104 ? -3.694 -9.918 13.464 1.00 77.88 104 ILE A O 1
ATOM 828 N N . GLY A 1 105 ? -5.389 -11.351 13.139 1.00 71.31 105 GLY A N 1
ATOM 829 C CA . GLY A 1 105 ? -5.320 -11.958 14.470 1.00 71.31 105 GLY A CA 1
ATOM 830 C C . GLY A 1 105 ? -3.973 -12.637 14.725 1.00 71.31 105 GLY A C 1
ATOM 831 O O . GLY A 1 105 ? -3.442 -12.555 15.831 1.00 71.31 105 GLY A O 1
ATOM 832 N N . PHE A 1 106 ? -3.344 -13.180 13.678 1.00 68.88 106 PHE A N 1
ATOM 833 C CA . PHE A 1 106 ? -1.971 -13.676 13.735 1.00 68.88 106 PHE A CA 1
ATOM 834 C C . PHE A 1 106 ? -0.957 -12.553 13.997 1.00 68.88 106 PHE A C 1
ATOM 836 O O . PHE A 1 106 ? -0.038 -12.728 14.793 1.00 68.88 106 PHE A O 1
ATOM 843 N N . LEU A 1 107 ? -1.144 -11.379 13.385 1.00 68.50 107 LEU A N 1
ATOM 844 C CA . LEU A 1 107 ? -0.244 -10.233 13.551 1.00 68.50 107 LEU A CA 1
ATOM 845 C C . LEU A 1 107 ? -0.303 -9.661 14.978 1.00 68.50 107 LEU A C 1
ATOM 847 O O . LEU A 1 107 ? 0.727 -9.295 15.542 1.00 68.50 107 LEU A O 1
ATOM 851 N N . PHE A 1 108 ? -1.487 -9.649 15.598 1.00 66.38 108 PHE A N 1
ATOM 852 C CA . PHE A 1 108 ? -1.661 -9.224 16.995 1.00 66.38 108 PHE A CA 1
ATOM 853 C C . PHE A 1 108 ? -1.155 -10.232 18.027 1.00 66.38 108 PHE A C 1
ATOM 855 O O . PHE A 1 108 ? -1.026 -9.886 19.201 1.00 66.38 108 PHE A O 1
ATOM 862 N N . ARG A 1 109 ? -0.812 -11.452 17.603 1.00 67.56 109 ARG A N 1
ATOM 863 C CA . ARG A 1 109 ? -0.181 -12.458 18.463 1.00 67.56 109 ARG A CA 1
ATOM 864 C C . ARG A 1 109 ? 1.301 -12.167 18.726 1.00 67.56 109 ARG A C 1
ATOM 866 O O . ARG A 1 109 ? 1.900 -12.829 19.572 1.00 67.56 109 ARG A O 1
ATOM 873 N N . LEU A 1 110 ? 1.907 -11.184 18.047 1.00 69.81 110 LEU A N 1
ATOM 874 C CA . LEU A 1 110 ? 3.272 -10.768 18.366 1.00 69.81 110 LEU A CA 1
ATOM 875 C C . LEU A 1 110 ? 3.322 -10.097 19.757 1.00 69.81 110 LEU A C 1
ATOM 877 O O . LEU A 1 110 ? 2.665 -9.067 19.954 1.00 69.81 110 LEU A O 1
ATOM 881 N N . PRO A 1 111 ? 4.151 -10.605 20.693 1.00 52.16 111 PRO A N 1
ATOM 882 C CA . PRO A 1 111 ? 4.141 -10.199 22.104 1.00 52.16 111 PRO A CA 1
ATOM 883 C C . PRO A 1 111 ? 4.446 -8.709 22.340 1.00 52.16 111 PRO A C 1
ATOM 885 O O . PRO A 1 111 ? 4.044 -8.157 23.356 1.00 52.16 111 PRO A O 1
ATOM 888 N N . TYR A 1 112 ? 5.101 -8.027 21.395 1.00 62.16 112 TYR A N 1
ATOM 889 C CA . TYR A 1 112 ? 5.448 -6.603 21.512 1.00 62.16 112 TYR A CA 1
ATOM 890 C C . TYR A 1 112 ? 4.367 -5.622 21.025 1.00 62.16 112 TYR A C 1
ATOM 892 O O . TYR A 1 112 ? 4.344 -4.469 21.467 1.00 62.16 112 TYR A O 1
ATOM 900 N N . ILE A 1 113 ? 3.499 -6.043 20.100 1.00 61.00 113 ILE A N 1
ATOM 901 C CA . ILE A 1 113 ? 2.562 -5.153 19.386 1.00 61.00 113 ILE A CA 1
ATOM 902 C C . ILE A 1 113 ? 1.124 -5.368 19.878 1.00 61.00 113 ILE A C 1
ATOM 904 O O . ILE A 1 113 ? 0.369 -4.404 20.008 1.00 61.00 113 ILE A O 1
ATOM 908 N N . GLY A 1 114 ? 0.763 -6.611 20.216 1.00 64.44 114 GLY A N 1
ATOM 909 C CA . GLY A 1 114 ? -0.598 -7.005 20.593 1.00 64.44 114 GLY A CA 1
ATOM 910 C C . GLY A 1 114 ? -1.250 -6.156 21.696 1.00 64.44 114 GLY A C 1
ATOM 911 O O . GLY A 1 114 ? -2.327 -5.609 21.452 1.00 64.44 114 GLY A O 1
ATOM 912 N N . PRO A 1 115 ? -0.622 -5.983 22.878 1.00 65.56 115 PRO A N 1
ATOM 913 C CA . PRO A 1 115 ? -1.257 -5.290 24.004 1.00 65.56 115 PRO A CA 1
ATOM 914 C C . PRO A 1 115 ? -1.546 -3.809 23.725 1.00 65.56 115 PRO A C 1
ATOM 916 O O . PRO A 1 115 ? -2.640 -3.326 24.005 1.00 65.56 115 PRO A O 1
ATOM 919 N N . ARG A 1 116 ? -0.593 -3.098 23.102 1.00 63.22 116 ARG A N 1
ATOM 920 C CA . ARG A 1 116 ? -0.720 -1.659 22.801 1.00 63.22 116 ARG A CA 1
ATOM 921 C C . ARG A 1 116 ? -1.807 -1.381 21.774 1.00 63.22 116 ARG A C 1
ATOM 923 O O . ARG A 1 116 ? -2.550 -0.416 21.908 1.00 63.22 116 ARG A O 1
ATOM 930 N N . VAL A 1 117 ? -1.905 -2.230 20.751 1.00 63.75 117 VAL A N 1
ATOM 931 C CA . VAL A 1 117 ? -2.930 -2.056 19.723 1.00 63.75 117 VAL A CA 1
ATOM 932 C C . VAL A 1 117 ? -4.305 -2.450 20.264 1.00 63.75 117 VAL A C 1
ATOM 934 O O . VAL A 1 117 ? -5.267 -1.742 20.006 1.00 63.75 117 VAL A O 1
ATOM 937 N N . SER A 1 118 ? -4.409 -3.508 21.076 1.00 63.94 118 SER A N 1
ATOM 938 C CA . SER A 1 118 ? -5.691 -3.934 21.661 1.00 63.94 118 SER A CA 1
ATOM 939 C C . SER A 1 118 ? -6.315 -2.886 22.590 1.00 63.94 118 SER A C 1
ATOM 941 O O . SER A 1 118 ? -7.540 -2.765 22.601 1.00 63.94 118 SER A O 1
ATOM 943 N N . ALA A 1 119 ? -5.507 -2.140 23.351 1.00 65.00 119 ALA A N 1
ATOM 944 C CA . ALA A 1 119 ? -6.002 -1.031 24.169 1.00 65.00 119 ALA A CA 1
ATOM 945 C C . ALA A 1 119 ? -6.643 0.058 23.285 1.00 65.00 119 ALA A C 1
ATOM 947 O O . ALA A 1 119 ? -7.805 0.400 23.472 1.00 65.00 119 ALA A O 1
ATOM 948 N N . LEU A 1 120 ? -5.948 0.471 22.215 1.00 62.09 120 LEU A N 1
ATOM 949 C CA . LEU A 1 120 ? -6.442 1.466 21.251 1.00 62.09 120 LEU A CA 1
ATOM 950 C C . LEU A 1 120 ? -7.723 1.033 20.513 1.00 62.09 120 LEU A C 1
ATOM 952 O O . LEU A 1 120 ? -8.552 1.878 20.187 1.00 62.09 120 LEU A O 1
ATOM 956 N N . VAL A 1 121 ? -7.890 -0.265 20.228 1.00 65.88 121 VAL A N 1
ATOM 957 C CA . VAL A 1 121 ? -9.121 -0.804 19.612 1.00 65.88 121 VAL A CA 1
ATOM 958 C C . VAL A 1 121 ? -10.306 -0.646 20.565 1.00 65.88 121 VAL A C 1
ATOM 960 O O . VAL A 1 121 ? -11.371 -0.187 20.158 1.00 65.88 121 VAL A O 1
ATOM 963 N N . THR A 1 122 ? -10.129 -1.041 21.828 1.00 63.44 122 THR A N 1
ATOM 964 C CA . THR A 1 122 ? -11.232 -1.153 22.798 1.00 63.44 122 THR A CA 1
ATOM 965 C C . THR A 1 122 ? -11.853 0.215 23.093 1.00 63.44 122 THR A C 1
ATOM 967 O O . THR A 1 122 ? -13.077 0.338 23.100 1.00 63.44 122 THR A O 1
ATOM 970 N N . ASP A 1 123 ? -11.023 1.255 23.193 1.00 61.09 123 ASP A N 1
ATOM 971 C CA . ASP A 1 123 ? -11.476 2.632 23.429 1.00 61.09 123 ASP A CA 1
ATOM 972 C C . ASP A 1 123 ? -12.182 3.243 22.202 1.00 61.09 123 ASP A C 1
ATOM 974 O O . ASP A 1 123 ? -13.110 4.043 22.332 1.00 61.09 123 ASP A O 1
ATOM 978 N N . GLY A 1 124 ? -11.787 2.841 20.988 1.00 59.19 124 GLY A N 1
ATOM 979 C CA . GLY A 1 124 ? -12.381 3.334 19.741 1.00 59.19 124 GLY A CA 1
ATOM 980 C C . GLY A 1 124 ? -13.774 2.767 19.450 1.00 59.19 124 GLY A C 1
ATOM 981 O O . GLY A 1 124 ? -14.631 3.470 18.908 1.00 59.19 124 GLY A O 1
ATOM 982 N N . HIS A 1 125 ? -14.025 1.511 19.829 1.00 63.19 125 HIS A N 1
ATOM 983 C CA . HIS A 1 125 ? -15.300 0.833 19.571 1.00 63.19 125 HIS A CA 1
ATOM 984 C C . HIS A 1 125 ? -16.479 1.471 20.315 1.00 63.19 125 HIS A C 1
ATOM 986 O O . HIS A 1 125 ? -17.539 1.668 19.722 1.00 63.19 125 HIS A O 1
ATOM 992 N N . PHE A 1 126 ? -16.277 1.880 21.571 1.00 59.28 126 PHE A N 1
ATOM 993 C CA . PHE A 1 126 ? -17.334 2.490 22.383 1.00 59.28 126 PHE A CA 1
ATOM 994 C C . PHE A 1 126 ? -17.842 3.819 21.794 1.00 59.28 126 PHE A C 1
ATOM 996 O O . PHE A 1 126 ? -19.025 4.141 21.883 1.00 59.28 126 PHE A O 1
ATOM 1003 N N . ILE A 1 127 ? -16.960 4.575 21.132 1.00 57.38 127 ILE A N 1
ATOM 1004 C CA . ILE A 1 127 ? -17.299 5.850 20.487 1.00 57.38 127 ILE A CA 1
ATOM 1005 C C . ILE A 1 127 ? -17.947 5.611 19.113 1.00 57.38 127 ILE A C 1
ATOM 1007 O O . ILE A 1 127 ? -18.891 6.312 18.743 1.00 57.38 127 ILE A O 1
ATOM 1011 N N . LEU A 1 128 ? -17.472 4.615 18.354 1.00 60.50 128 LEU A N 1
ATOM 1012 C CA . LEU A 1 128 ? -17.941 4.311 16.995 1.00 60.50 128 LEU A CA 1
ATOM 1013 C C . LEU A 1 128 ? -19.348 3.705 16.935 1.00 60.50 128 LEU A C 1
ATOM 1015 O O . LEU A 1 128 ? -20.087 4.007 15.992 1.00 60.50 128 LEU A O 1
ATOM 1019 N N . ASP A 1 129 ? -19.748 2.932 17.942 1.00 63.50 129 ASP A N 1
ATOM 1020 C CA . ASP A 1 129 ? -21.068 2.288 17.978 1.00 63.50 129 ASP A CA 1
ATOM 1021 C C . ASP A 1 129 ? -22.220 3.265 18.274 1.00 63.50 129 ASP A C 1
ATOM 1023 O O . ASP A 1 129 ? -23.381 2.972 17.983 1.00 63.50 129 ASP A O 1
ATOM 1027 N N . ALA A 1 130 ? -21.914 4.474 18.757 1.00 65.19 130 ALA A N 1
ATOM 1028 C CA . ALA A 1 130 ? -22.918 5.492 19.048 1.00 65.19 130 ALA A CA 1
ATOM 1029 C C . ALA A 1 130 ? -23.542 6.126 17.787 1.00 65.19 130 ALA A C 1
ATOM 1031 O O . ALA A 1 130 ? -24.623 6.715 17.888 1.00 65.19 130 ALA A O 1
ATOM 1032 N N . GLN A 1 131 ? -22.905 6.035 16.603 1.00 71.44 131 GLN A N 1
ATOM 1033 C CA . GLN A 1 131 ? -23.452 6.636 15.379 1.00 71.44 131 GLN A CA 1
ATOM 1034 C C . GLN A 1 131 ? -23.118 5.933 14.041 1.00 71.44 131 GLN A C 1
ATOM 1036 O O . GLN A 1 131 ? -21.967 5.935 13.597 1.00 71.44 131 GLN A O 1
ATOM 1041 N N . PRO A 1 132 ? -24.128 5.472 13.268 1.00 71.06 132 PRO A N 1
ATOM 1042 C CA . PRO A 1 132 ? -23.918 4.773 11.995 1.00 71.06 132 PRO A CA 1
ATOM 1043 C C . PRO A 1 132 ? -23.326 5.630 10.862 1.00 71.06 132 PRO A C 1
ATOM 1045 O O . PRO A 1 132 ? -22.758 5.070 9.919 1.00 71.06 132 PRO A O 1
ATOM 1048 N N . TRP A 1 133 ? -23.413 6.968 10.917 1.00 79.94 133 TRP A N 1
ATOM 1049 C CA . TRP A 1 133 ? -22.739 7.833 9.931 1.00 79.94 133 TRP A CA 1
ATOM 1050 C C . TRP A 1 133 ? -21.213 7.746 10.055 1.00 79.94 133 TRP A C 1
ATOM 1052 O O . TRP A 1 133 ? -20.501 7.783 9.047 1.00 79.94 133 TRP A O 1
ATOM 1062 N N . MET A 1 134 ? -20.719 7.521 11.273 1.00 76.81 134 MET A N 1
ATOM 1063 C CA . MET A 1 134 ? -19.296 7.420 11.562 1.00 76.81 134 MET A CA 1
ATOM 1064 C C . MET A 1 134 ? -18.689 6.157 10.948 1.00 76.81 134 MET A C 1
ATOM 1066 O O . MET A 1 134 ? -17.585 6.204 10.418 1.00 76.81 134 MET A O 1
ATOM 1070 N N . ARG A 1 135 ? -19.460 5.064 10.857 1.00 74.75 135 ARG A N 1
ATOM 1071 C CA . ARG A 1 135 ? -19.053 3.833 10.157 1.00 74.75 135 ARG A CA 1
ATOM 1072 C C . ARG A 1 135 ? -18.839 4.025 8.648 1.00 74.75 135 ARG A C 1
ATOM 1074 O O . ARG A 1 135 ? -18.035 3.324 8.037 1.00 74.75 135 ARG A O 1
ATOM 1081 N N . ARG A 1 136 ? -19.562 4.952 8.011 1.00 82.94 136 ARG A N 1
ATOM 1082 C CA . ARG A 1 136 ? -19.311 5.299 6.599 1.00 82.94 136 ARG A CA 1
ATOM 1083 C C . ARG A 1 136 ? -18.076 6.187 6.482 1.00 82.94 136 ARG A C 1
ATOM 1085 O O . ARG A 1 136 ? -17.252 5.965 5.599 1.00 82.94 136 ARG A O 1
ATOM 1092 N N . ALA A 1 137 ? -17.923 7.141 7.398 1.00 86.88 137 ALA A N 1
ATOM 1093 C CA . ALA A 1 137 ? -16.747 8.000 7.459 1.00 86.88 137 ALA A CA 1
ATOM 1094 C C . ALA A 1 137 ? -15.452 7.200 7.691 1.00 86.88 137 ALA A C 1
ATOM 1096 O O . ALA A 1 137 ? -14.449 7.503 7.053 1.00 86.88 137 ALA A O 1
ATOM 1097 N N . THR A 1 138 ? -15.469 6.140 8.510 1.00 88.19 138 THR A N 1
ATOM 1098 C CA . THR A 1 138 ? -14.299 5.269 8.722 1.00 88.19 138 THR A CA 1
ATOM 1099 C C . THR A 1 138 ? -13.891 4.514 7.462 1.00 88.19 138 THR A C 1
ATOM 1101 O O . THR A 1 138 ? -12.700 4.412 7.181 1.00 88.19 138 THR A O 1
ATOM 1104 N N . PHE A 1 139 ? -14.850 4.057 6.652 1.00 91.12 139 PHE A N 1
ATOM 1105 C CA . PHE A 1 139 ? -14.550 3.413 5.371 1.00 91.12 139 PHE A CA 1
ATOM 1106 C C . PHE A 1 139 ? -13.869 4.373 4.384 1.00 91.12 139 PHE A C 1
ATOM 1108 O O . PHE A 1 139 ? -12.817 4.047 3.836 1.00 91.12 139 PHE A O 1
ATOM 1115 N N . PHE A 1 140 ? -14.415 5.579 4.196 1.00 93.38 140 PHE A N 1
ATOM 1116 C CA . PHE A 1 140 ? -13.786 6.587 3.332 1.00 93.38 140 PHE A CA 1
ATOM 1117 C C . PHE A 1 140 ? -12.461 7.102 3.902 1.00 93.38 140 PHE A C 1
ATOM 1119 O O . PHE A 1 140 ? -11.519 7.326 3.146 1.00 93.38 140 PHE A O 1
ATOM 1126 N N . GLY A 1 141 ? -12.362 7.237 5.225 1.00 91.38 141 GLY A N 1
ATOM 1127 C CA . GLY A 1 141 ? -11.126 7.585 5.918 1.00 91.38 141 GLY A CA 1
ATOM 1128 C C . GLY A 1 141 ? -10.033 6.544 5.694 1.00 91.38 141 GLY A C 1
ATOM 1129 O O . GLY A 1 141 ? -8.898 6.918 5.420 1.00 91.38 141 GLY A O 1
ATOM 1130 N N . LEU A 1 142 ? -10.375 5.252 5.715 1.00 93.69 142 LEU A N 1
ATOM 1131 C CA . LEU A 1 142 ? -9.447 4.171 5.384 1.00 93.69 142 LEU A CA 1
ATOM 1132 C C . LEU A 1 142 ? -8.991 4.244 3.919 1.00 93.69 142 LEU A C 1
ATOM 1134 O O . LEU A 1 142 ? -7.794 4.149 3.660 1.00 93.69 142 LEU A O 1
ATOM 1138 N N . ILE A 1 143 ? -9.915 4.455 2.974 1.00 95.31 143 ILE A N 1
ATOM 1139 C CA . ILE A 1 143 ? -9.570 4.626 1.550 1.00 95.31 143 ILE A CA 1
ATOM 1140 C C . ILE A 1 143 ? -8.613 5.805 1.373 1.00 95.31 143 ILE A C 1
ATOM 1142 O O . ILE A 1 143 ? -7.586 5.662 0.715 1.00 95.31 143 ILE A O 1
ATOM 1146 N N . ALA A 1 144 ? -8.923 6.956 1.974 1.00 92.81 144 ALA A N 1
ATOM 1147 C CA . ALA A 1 144 ? -8.082 8.145 1.899 1.00 92.81 144 ALA A CA 1
ATOM 1148 C C . ALA A 1 144 ? -6.713 7.912 2.554 1.00 92.81 144 ALA A C 1
ATOM 1150 O O . ALA A 1 144 ? -5.692 8.285 1.984 1.00 92.81 144 ALA A O 1
ATOM 1151 N N . PHE A 1 145 ? -6.675 7.250 3.712 1.00 91.94 145 PHE A N 1
ATOM 1152 C CA . PHE A 1 145 ? -5.445 6.916 4.428 1.00 91.94 145 PHE A CA 1
ATOM 1153 C C . PHE A 1 145 ? -4.513 6.020 3.600 1.00 91.94 145 PHE A C 1
ATOM 1155 O O . PHE A 1 145 ? -3.321 6.311 3.484 1.00 91.94 145 PHE A O 1
ATOM 1162 N N . VAL A 1 146 ? -5.059 4.961 2.994 1.00 92.75 146 VAL A N 1
ATOM 1163 C CA . VAL A 1 146 ? -4.287 4.032 2.156 1.00 92.75 146 VAL A CA 1
ATOM 1164 C C . VAL A 1 146 ? -3.929 4.667 0.815 1.00 92.75 146 VAL A C 1
ATOM 1166 O O . VAL A 1 146 ? -2.809 4.499 0.340 1.00 92.75 146 VAL A O 1
ATOM 1169 N N . GLY A 1 147 ? -4.843 5.424 0.209 1.00 91.06 147 GLY A N 1
ATOM 1170 C CA . GLY A 1 147 ? -4.597 6.098 -1.064 1.00 91.06 147 GLY A CA 1
ATOM 1171 C C . GLY A 1 147 ? -3.597 7.238 -0.965 1.00 91.06 147 GLY A C 1
ATOM 1172 O O . GLY A 1 147 ? -2.892 7.522 -1.932 1.00 91.06 147 GLY A O 1
ATOM 1173 N N . PHE A 1 148 ? -3.461 7.863 0.202 1.00 87.88 148 PHE A N 1
ATOM 1174 C CA . PHE A 1 148 ? -2.502 8.939 0.376 1.00 87.88 148 PHE A CA 1
ATOM 1175 C C . PHE A 1 148 ? -1.064 8.388 0.374 1.00 87.88 148 PHE A C 1
ATOM 1177 O O . PHE A 1 148 ? -0.761 7.523 1.203 1.00 87.88 148 PHE A O 1
ATOM 1184 N N . PRO A 1 149 ? -0.181 8.843 -0.540 1.00 78.81 149 PRO A N 1
ATOM 1185 C CA . PRO A 1 149 ? 1.162 8.305 -0.761 1.00 78.81 149 PRO A CA 1
ATOM 1186 C C . PRO A 1 149 ? 2.150 8.638 0.362 1.00 78.81 149 PRO A C 1
ATOM 1188 O O . PRO A 1 149 ? 3.092 9.407 0.189 1.00 78.81 149 PRO A O 1
ATOM 1191 N N . LEU A 1 150 ? 1.943 8.050 1.535 1.00 80.50 150 LEU A N 1
ATOM 1192 C CA . LEU A 1 150 ? 2.875 8.114 2.652 1.00 80.50 150 LEU A CA 1
ATOM 1193 C C . LEU A 1 150 ? 3.557 6.770 2.865 1.00 80.50 150 LEU A C 1
ATOM 1195 O O . LEU A 1 150 ? 2.984 5.700 2.641 1.00 80.50 150 LEU A O 1
ATOM 1199 N N . ALA A 1 151 ? 4.785 6.839 3.375 1.00 69.94 151 ALA A N 1
ATOM 1200 C CA . ALA A 1 151 ? 5.457 5.673 3.919 1.00 69.94 151 ALA A CA 1
ATOM 1201 C C . ALA A 1 151 ? 4.595 5.061 5.040 1.00 69.94 151 ALA A C 1
ATOM 1203 O O . ALA A 1 151 ? 3.974 5.777 5.824 1.00 69.94 151 ALA A O 1
ATOM 1204 N N . ALA A 1 152 ? 4.552 3.731 5.100 1.00 69.81 152 ALA A N 1
ATOM 1205 C CA . ALA A 1 152 ? 3.822 2.943 6.098 1.00 69.81 152 ALA A CA 1
ATOM 1206 C C . ALA A 1 152 ? 2.274 2.991 6.075 1.00 69.81 152 ALA A C 1
ATOM 1208 O O . ALA A 1 152 ? 1.662 2.192 6.783 1.00 69.81 152 ALA A O 1
ATOM 1209 N N . THR A 1 153 ? 1.606 3.800 5.237 1.00 80.25 153 THR A N 1
ATOM 1210 C CA . THR A 1 153 ? 0.122 3.786 5.148 1.00 80.25 153 THR A CA 1
ATOM 1211 C C . THR A 1 153 ? -0.435 2.724 4.193 1.00 80.25 153 THR A C 1
ATOM 1213 O O . THR A 1 153 ? -1.637 2.667 3.966 1.00 80.25 153 THR A O 1
ATOM 1216 N N . GLY A 1 154 ? 0.432 1.895 3.588 1.00 84.00 154 GLY A N 1
ATOM 1217 C CA . GLY A 1 154 ? 0.062 0.855 2.615 1.00 84.00 154 GLY A CA 1
ATOM 1218 C C . GLY A 1 154 ? -0.820 -0.244 3.197 1.00 84.00 154 GLY A C 1
ATOM 1219 O O . GLY A 1 154 ? -1.363 -0.125 4.292 1.00 84.00 154 GLY A O 1
ATOM 1220 N N . SER A 1 155 ? -0.926 -1.357 2.484 1.00 89.56 155 SER A N 1
ATOM 1221 C CA . SER A 1 155 ? -1.833 -2.455 2.847 1.00 89.56 155 SER A CA 1
ATOM 1222 C C . SER A 1 155 ? -1.649 -2.991 4.271 1.00 89.56 155 SER A C 1
ATOM 1224 O O . SER A 1 155 ? -2.622 -3.380 4.918 1.00 89.56 155 SER A O 1
ATOM 1226 N N . ILE A 1 156 ? -0.423 -2.935 4.802 1.00 89.25 156 ILE A N 1
ATOM 1227 C CA . ILE A 1 156 ? -0.106 -3.292 6.193 1.00 89.25 156 ILE A CA 1
ATOM 1228 C C . ILE A 1 156 ? -0.746 -2.304 7.176 1.00 89.25 156 ILE A C 1
ATOM 1230 O O . ILE A 1 156 ? -1.544 -2.704 8.025 1.00 89.25 156 ILE A O 1
ATOM 1234 N N . GLY A 1 157 ? -0.438 -1.011 7.033 1.00 88.19 157 GLY A N 1
ATOM 1235 C CA . GLY A 1 157 ? -0.984 0.047 7.881 1.00 88.19 157 GLY A CA 1
ATOM 1236 C C . GLY A 1 157 ? -2.504 0.140 7.772 1.00 88.19 157 GLY A C 1
ATOM 1237 O O . GLY A 1 157 ? -3.181 0.229 8.790 1.00 88.19 157 GLY A O 1
ATOM 1238 N N . GLY A 1 158 ? -3.052 0.030 6.559 1.00 90.75 158 GLY A N 1
ATOM 1239 C CA . GLY A 1 158 ? -4.493 0.010 6.315 1.00 90.75 158 GLY A CA 1
ATOM 1240 C C . GLY A 1 158 ? -5.196 -1.179 6.969 1.00 90.75 158 GLY A C 1
ATOM 1241 O O . GLY A 1 158 ? -6.278 -1.017 7.528 1.00 90.75 158 GLY A O 1
ATOM 1242 N N . SER A 1 159 ? -4.573 -2.362 6.982 1.00 90.62 159 SER A N 1
ATOM 1243 C CA . SER A 1 159 ? -5.143 -3.532 7.665 1.00 90.62 159 SER A CA 1
ATOM 1244 C C . SER A 1 159 ? -5.193 -3.322 9.174 1.00 90.62 159 SER A C 1
ATOM 1246 O O . SER A 1 159 ? -6.224 -3.585 9.792 1.00 90.62 159 SER A O 1
ATOM 1248 N N . ILE A 1 160 ? -4.118 -2.793 9.764 1.00 87.44 160 ILE A N 1
ATOM 1249 C CA . ILE A 1 160 ? -4.071 -2.469 11.196 1.00 87.44 160 ILE A CA 1
ATOM 1250 C C . ILE A 1 160 ? -5.115 -1.396 11.521 1.00 87.44 160 ILE A C 1
ATOM 1252 O O . ILE A 1 160 ? -5.941 -1.585 12.412 1.00 87.44 160 ILE A O 1
ATOM 1256 N N . PHE A 1 161 ? -5.132 -0.304 10.757 1.00 87.31 161 PHE A N 1
ATOM 1257 C CA . PHE A 1 161 ? -6.029 0.825 10.976 1.00 87.31 161 PHE A CA 1
ATOM 1258 C C . PHE A 1 161 ? -7.503 0.446 10.790 1.00 87.31 161 PHE A C 1
ATOM 1260 O O . PHE A 1 161 ? -8.336 0.788 11.621 1.00 87.31 161 PHE A O 1
ATOM 1267 N N . GLY A 1 162 ? -7.837 -0.351 9.773 1.00 88.94 162 GLY A N 1
ATOM 1268 C CA . GLY A 1 162 ? -9.200 -0.850 9.583 1.00 88.94 162 GLY A CA 1
ATOM 1269 C C . GLY A 1 162 ? -9.689 -1.705 10.756 1.00 88.94 162 GLY A C 1
ATOM 1270 O O . GLY A 1 162 ? -10.872 -1.672 11.088 1.00 88.94 162 GLY A O 1
ATOM 1271 N N . ARG A 1 163 ? -8.794 -2.443 11.428 1.00 85.12 163 ARG A N 1
ATOM 1272 C CA . ARG A 1 163 ? -9.138 -3.193 12.649 1.00 85.12 163 ARG A CA 1
ATOM 1273 C C . ARG A 1 163 ? -9.249 -2.306 13.880 1.00 85.12 163 ARG A C 1
ATOM 1275 O O . ARG A 1 163 ? -10.139 -2.554 14.683 1.00 85.12 163 ARG A O 1
ATOM 1282 N N . LEU A 1 164 ? -8.405 -1.280 13.995 1.00 82.50 164 LEU A N 1
ATOM 1283 C CA . LEU A 1 164 ? -8.532 -0.241 15.025 1.00 82.50 164 LEU A CA 1
ATOM 1284 C C . LEU A 1 164 ? -9.887 0.465 14.955 1.00 82.50 164 LEU A C 1
ATOM 1286 O O . LEU A 1 164 ? -10.494 0.736 15.981 1.00 82.50 164 LEU A O 1
ATOM 1290 N N . LEU A 1 165 ? -10.384 0.694 13.741 1.00 83.56 165 LEU A N 1
ATOM 1291 C CA . LEU A 1 165 ? -11.692 1.297 13.486 1.00 83.56 165 LEU A CA 1
ATOM 1292 C C . LEU A 1 165 ? -12.865 0.308 13.590 1.00 83.56 165 LEU A C 1
ATOM 1294 O O . LEU A 1 165 ? -13.982 0.642 13.194 1.00 83.56 165 LEU A O 1
ATOM 1298 N N . GLY A 1 166 ? -12.624 -0.928 14.035 1.00 79.38 166 GLY A N 1
ATOM 1299 C CA . GLY A 1 166 ? -13.678 -1.923 14.213 1.00 79.38 166 GLY A CA 1
ATOM 1300 C C . GLY A 1 166 ? -14.344 -2.407 12.930 1.00 79.38 166 GLY A C 1
ATOM 1301 O O . GLY A 1 166 ? -15.438 -2.973 12.961 1.00 79.38 166 GLY A O 1
ATOM 1302 N N . MET A 1 167 ? -13.716 -2.199 11.772 1.00 85.19 167 MET A N 1
ATOM 1303 C CA . MET A 1 167 ? -14.320 -2.565 10.500 1.00 85.19 167 MET A CA 1
ATOM 1304 C C . MET A 1 167 ? -14.335 -4.086 10.300 1.00 85.19 167 MET A C 1
ATOM 1306 O O . MET A 1 167 ? -13.424 -4.835 10.683 1.00 85.19 167 MET A O 1
ATOM 1310 N N . SER A 1 168 ? -15.394 -4.557 9.639 1.00 87.69 168 SER A N 1
ATOM 1311 C CA . SER A 1 168 ? -15.487 -5.938 9.167 1.00 87.69 168 SER A CA 1
ATOM 1312 C C . SER A 1 168 ? -14.365 -6.241 8.171 1.00 87.69 168 SER A C 1
ATOM 1314 O O . SER A 1 168 ? -14.036 -5.389 7.348 1.00 87.69 168 SER A O 1
ATOM 1316 N N . ARG A 1 169 ? -13.859 -7.478 8.170 1.00 88.12 169 ARG A N 1
ATOM 1317 C CA . ARG A 1 169 ? -12.745 -7.939 7.314 1.00 88.12 169 ARG A CA 1
ATOM 1318 C C . ARG A 1 169 ? -12.919 -7.589 5.835 1.00 88.12 169 ARG A C 1
ATOM 1320 O O . ARG A 1 169 ? -11.987 -7.111 5.203 1.00 88.12 169 ARG A O 1
ATOM 1327 N N . THR A 1 170 ? -14.125 -7.783 5.301 1.00 89.94 170 THR A N 1
ATOM 1328 C CA . THR A 1 170 ? -14.455 -7.480 3.902 1.00 89.94 170 THR A CA 1
ATOM 1329 C C . THR A 1 170 ? -14.403 -5.983 3.618 1.00 89.94 170 THR A C 1
ATOM 1331 O O . THR A 1 170 ? -13.776 -5.573 2.649 1.00 89.94 170 THR A O 1
ATOM 1334 N N . ALA A 1 171 ? -14.996 -5.154 4.483 1.00 90.81 171 ALA A N 1
ATOM 1335 C CA . ALA A 1 171 ? -14.913 -3.698 4.364 1.00 90.81 171 ALA A CA 1
ATOM 1336 C C . ALA A 1 171 ? -13.463 -3.198 4.451 1.00 90.81 171 ALA A C 1
ATOM 1338 O O . ALA A 1 171 ? -13.073 -2.341 3.664 1.00 90.81 171 ALA A O 1
ATOM 1339 N N . THR A 1 172 ? -12.653 -3.758 5.353 1.00 92.81 172 THR A N 1
ATOM 1340 C CA . THR A 1 172 ? -11.220 -3.446 5.441 1.00 92.81 172 THR A CA 1
ATOM 1341 C C . THR A 1 172 ? -10.495 -3.828 4.154 1.00 92.81 172 THR A C 1
ATOM 1343 O O . THR A 1 172 ? -9.799 -2.995 3.585 1.00 92.81 172 THR A O 1
ATOM 1346 N N . PHE A 1 173 ? -10.709 -5.046 3.647 1.00 95.06 173 PHE A N 1
ATOM 1347 C CA . PHE A 1 173 ? -10.108 -5.515 2.398 1.00 95.06 173 PHE A CA 1
ATOM 1348 C C . PHE A 1 173 ? -10.453 -4.600 1.215 1.00 95.06 173 PHE A C 1
ATOM 1350 O O . PHE A 1 173 ? -9.551 -4.070 0.574 1.00 95.06 173 PHE A O 1
ATOM 1357 N N . PHE A 1 174 ? -11.740 -4.344 0.956 1.00 96.00 174 PHE A N 1
ATOM 1358 C CA . PHE A 1 174 ? -12.147 -3.489 -0.163 1.00 96.00 174 PHE A CA 1
ATOM 1359 C C . PHE A 1 174 ? -11.689 -2.038 0.008 1.00 96.00 174 PHE A C 1
ATOM 1361 O O . PHE A 1 174 ? -11.274 -1.422 -0.970 1.00 96.00 174 PHE A O 1
ATOM 1368 N N . GLY A 1 175 ? -11.710 -1.503 1.232 1.00 95.06 175 GLY A N 1
ATOM 1369 C CA . GLY A 1 175 ? -11.197 -0.163 1.515 1.00 95.06 175 GLY A CA 1
ATOM 1370 C C . GLY A 1 175 ? -9.706 -0.040 1.192 1.00 95.06 175 GLY A C 1
ATOM 1371 O O . GLY A 1 175 ? -9.295 0.925 0.550 1.00 95.06 175 GLY A O 1
ATOM 1372 N N . ILE A 1 176 ? -8.910 -1.050 1.558 1.00 95.56 176 ILE A N 1
ATOM 1373 C CA . ILE A 1 176 ? -7.483 -1.103 1.223 1.00 95.56 176 ILE A CA 1
ATOM 1374 C C . ILE A 1 176 ? -7.280 -1.256 -0.281 1.00 95.56 176 ILE A C 1
ATOM 1376 O O . ILE A 1 176 ? -6.466 -0.531 -0.832 1.00 95.56 176 ILE A O 1
ATOM 1380 N N . VAL A 1 177 ? -8.014 -2.142 -0.959 1.00 96.56 177 VAL A N 1
ATOM 1381 C CA . VAL A 1 177 ? -7.865 -2.344 -2.411 1.00 96.56 177 VAL A CA 1
ATOM 1382 C C . VAL A 1 177 ? -8.196 -1.066 -3.184 1.00 96.56 177 VAL A C 1
ATOM 1384 O O . VAL A 1 177 ? -7.416 -0.653 -4.037 1.00 96.56 177 VAL A O 1
ATOM 1387 N N . ILE A 1 178 ? -9.310 -0.401 -2.865 1.00 96.88 178 ILE A N 1
ATOM 1388 C CA . ILE A 1 178 ? -9.700 0.858 -3.518 1.00 96.88 178 ILE A CA 1
ATOM 1389 C C . ILE A 1 178 ? -8.674 1.954 -3.215 1.00 96.88 178 ILE A C 1
ATOM 1391 O O . ILE A 1 178 ? -8.238 2.654 -4.127 1.00 96.88 178 ILE A O 1
ATOM 1395 N N . GLY A 1 179 ? -8.266 2.086 -1.949 1.00 94.31 179 GLY A N 1
ATOM 1396 C CA . GLY A 1 179 ? -7.244 3.047 -1.544 1.00 94.31 179 GLY A CA 1
ATOM 1397 C C . GLY A 1 179 ? -5.915 2.803 -2.255 1.00 94.31 179 GLY A C 1
ATOM 1398 O O . GLY A 1 179 ? -5.363 3.725 -2.840 1.00 94.31 179 GLY A O 1
ATOM 1399 N N . ALA A 1 180 ? -5.432 1.562 -2.279 1.00 94.38 180 ALA A N 1
ATOM 1400 C CA . ALA A 1 180 ? -4.181 1.182 -2.925 1.00 94.38 180 ALA A CA 1
ATOM 1401 C C . ALA A 1 180 ? -4.224 1.446 -4.431 1.00 94.38 180 ALA A C 1
ATOM 1403 O O . ALA A 1 180 ? -3.309 2.068 -4.958 1.00 94.38 180 ALA A O 1
ATOM 1404 N N . LEU A 1 181 ? -5.307 1.070 -5.120 1.00 95.62 181 LEU A N 1
ATOM 1405 C CA . LEU A 1 181 ? -5.478 1.383 -6.541 1.00 95.62 181 LEU A CA 1
ATOM 1406 C C . LEU A 1 181 ? -5.453 2.892 -6.789 1.00 95.62 181 LEU A C 1
ATOM 1408 O O . LEU A 1 181 ? -4.765 3.345 -7.702 1.00 95.62 181 LEU A O 1
ATOM 1412 N N . LEU A 1 182 ? -6.146 3.678 -5.963 1.00 94.88 182 LEU A N 1
ATOM 1413 C CA . LEU A 1 182 ? -6.166 5.133 -6.086 1.00 94.88 182 LEU A CA 1
ATOM 1414 C C . LEU A 1 182 ? -4.774 5.736 -5.850 1.00 94.88 182 LEU A C 1
ATOM 1416 O O . LEU A 1 182 ? -4.301 6.522 -6.668 1.00 94.88 182 LEU A O 1
ATOM 1420 N N . GLY A 1 183 ? -4.084 5.325 -4.787 1.00 91.44 183 GLY A N 1
ATOM 1421 C CA . GLY A 1 183 ? -2.741 5.807 -4.462 1.00 91.44 183 GLY A CA 1
ATOM 1422 C C . GLY A 1 183 ? -1.688 5.403 -5.492 1.00 91.44 183 GLY A C 1
ATOM 1423 O O . GLY A 1 183 ? -0.867 6.228 -5.892 1.00 91.44 183 GLY A O 1
ATOM 1424 N N . ASN A 1 184 ? -1.743 4.161 -5.973 1.00 93.00 184 ASN A N 1
ATOM 1425 C CA . ASN A 1 184 ? -0.838 3.657 -7.003 1.00 93.00 184 ASN A CA 1
ATOM 1426 C C . ASN A 1 184 ? -1.109 4.335 -8.352 1.00 93.00 184 ASN A C 1
ATOM 1428 O O . ASN A 1 184 ? -0.163 4.650 -9.066 1.00 93.00 184 ASN A O 1
ATOM 1432 N N . THR A 1 185 ? -2.373 4.639 -8.673 1.00 93.50 185 THR A N 1
ATOM 1433 C CA . THR A 1 185 ? -2.734 5.395 -9.885 1.00 93.50 185 THR A CA 1
ATOM 1434 C C . THR A 1 185 ? -2.211 6.823 -9.808 1.00 93.50 185 THR A C 1
ATOM 1436 O O . THR A 1 185 ? -1.601 7.299 -10.760 1.00 93.50 185 THR A O 1
ATOM 1439 N N . VAL 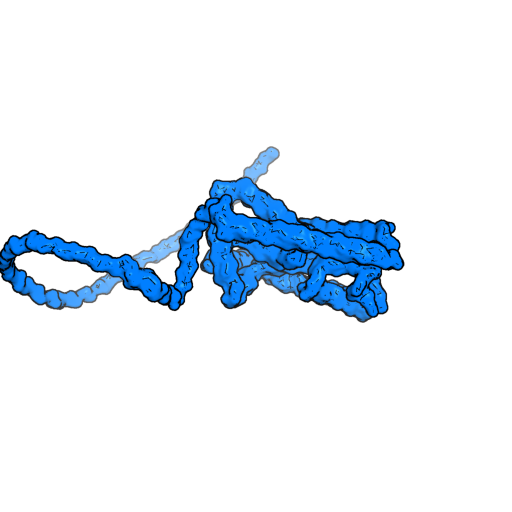A 1 186 ? -2.380 7.501 -8.667 1.00 91.38 186 VAL A N 1
ATOM 1440 C CA . VAL A 1 186 ? -1.815 8.842 -8.449 1.00 91.38 186 VAL A CA 1
ATOM 1441 C C . VAL A 1 186 ? -0.296 8.820 -8.619 1.00 91.38 186 VAL A C 1
ATOM 1443 O O . VAL A 1 186 ? 0.247 9.693 -9.287 1.00 91.38 186 VAL A O 1
ATOM 1446 N N . MET A 1 187 ? 0.386 7.812 -8.069 1.00 88.38 187 MET A N 1
ATOM 1447 C CA . MET A 1 187 ? 1.834 7.649 -8.223 1.00 88.38 187 MET A CA 1
ATOM 1448 C C . MET A 1 187 ? 2.262 7.394 -9.666 1.00 88.38 187 MET A C 1
ATOM 1450 O O . MET A 1 187 ? 3.236 7.982 -10.128 1.00 88.38 187 MET A O 1
ATOM 1454 N N . PHE A 1 188 ? 1.528 6.553 -10.388 1.00 89.81 188 PHE A N 1
ATOM 1455 C CA . PHE A 1 188 ? 1.792 6.275 -11.794 1.00 89.81 188 PHE A CA 1
ATOM 1456 C C . PHE A 1 188 ? 1.611 7.527 -12.662 1.00 89.81 188 PHE A C 1
ATOM 1458 O O . PHE A 1 188 ? 2.522 7.893 -13.399 1.00 89.81 188 PHE A O 1
ATOM 1465 N N . LEU A 1 189 ? 0.492 8.241 -12.503 1.00 88.88 189 LEU A N 1
ATOM 1466 C CA . LEU A 1 189 ? 0.241 9.502 -13.206 1.00 88.88 189 LEU A CA 1
ATOM 1467 C C . LEU A 1 189 ? 1.281 10.564 -12.849 1.00 88.88 189 LEU A C 1
ATOM 1469 O O . LEU A 1 189 ? 1.716 11.317 -13.713 1.00 88.88 189 LEU A O 1
ATOM 1473 N N . PHE A 1 190 ? 1.702 10.617 -11.584 1.00 85.31 190 PHE A N 1
ATOM 1474 C CA . PHE A 1 190 ? 2.763 11.521 -11.162 1.00 85.31 190 PHE A CA 1
ATOM 1475 C C . PHE A 1 190 ? 4.101 11.161 -11.815 1.00 85.31 190 PHE A C 1
ATOM 1477 O O . PHE A 1 190 ? 4.793 12.066 -12.263 1.00 85.31 190 PHE A O 1
ATOM 1484 N N . SER A 1 191 ? 4.447 9.872 -11.928 1.00 83.06 191 SER A N 1
ATOM 1485 C CA . SER A 1 191 ? 5.643 9.414 -12.653 1.00 83.06 191 SER A CA 1
ATOM 1486 C C . SER A 1 191 ? 5.612 9.828 -14.123 1.00 83.06 191 SER A C 1
ATOM 1488 O O . SER A 1 191 ? 6.623 10.297 -14.643 1.00 83.06 191 SER A O 1
ATOM 1490 N N . ASP A 1 192 ? 4.466 9.660 -14.781 1.00 83.25 192 ASP A N 1
ATOM 1491 C CA . ASP A 1 192 ? 4.291 10.000 -16.193 1.00 83.25 192 ASP A CA 1
ATOM 1492 C C . ASP A 1 192 ? 4.404 11.516 -16.409 1.00 83.25 192 ASP A C 1
ATOM 1494 O O . ASP A 1 192 ? 5.211 11.983 -17.217 1.00 83.25 192 ASP A O 1
ATOM 1498 N N . LEU A 1 193 ? 3.717 12.300 -15.571 1.00 82.88 193 LEU A N 1
ATOM 1499 C CA . LEU A 1 193 ? 3.797 13.759 -15.567 1.00 82.88 193 LEU A CA 1
ATOM 1500 C C . LEU A 1 193 ? 5.230 14.252 -15.322 1.00 82.88 193 LEU A C 1
ATOM 1502 O O . LEU A 1 193 ? 5.688 15.182 -15.987 1.00 82.88 193 LEU A O 1
ATOM 1506 N N . LEU A 1 194 ? 5.944 13.617 -14.388 1.00 77.38 194 LEU A N 1
ATOM 1507 C CA . LEU A 1 194 ? 7.338 13.931 -14.090 1.00 77.38 194 LEU A CA 1
ATOM 1508 C C . LEU A 1 194 ? 8.213 13.694 -15.324 1.00 77.38 194 LEU A C 1
ATOM 1510 O O . LEU A 1 194 ? 9.030 14.541 -15.667 1.00 77.38 194 LEU A O 1
ATOM 1514 N N . SER A 1 195 ? 8.010 12.569 -16.009 1.00 74.62 195 SER A N 1
ATOM 1515 C CA . SER A 1 195 ? 8.778 12.208 -17.201 1.00 74.62 195 SER A CA 1
ATOM 1516 C C . SER A 1 195 ? 8.508 13.121 -18.400 1.00 74.62 195 SER A C 1
ATOM 1518 O O . SER A 1 195 ? 9.411 13.330 -19.207 1.00 74.62 195 SER A O 1
ATOM 1520 N N . HIS A 1 196 ? 7.299 13.684 -18.497 1.00 77.25 196 HIS A N 1
ATOM 1521 C CA . HIS A 1 196 ? 6.901 14.557 -19.600 1.00 77.25 196 HIS A CA 1
ATOM 1522 C C . HIS A 1 196 ? 7.351 16.013 -19.414 1.00 77.25 196 HIS A C 1
ATOM 1524 O O . HIS A 1 196 ? 7.736 16.662 -20.382 1.00 77.25 196 HIS A O 1
ATOM 1530 N N . TYR A 1 197 ? 7.290 16.541 -18.185 1.00 72.38 197 TYR A N 1
ATOM 1531 C CA . TYR A 1 197 ? 7.541 17.964 -17.916 1.00 72.38 197 TYR A CA 1
ATOM 1532 C C . TYR A 1 197 ? 8.939 18.280 -17.377 1.00 72.38 197 TYR A C 1
ATOM 1534 O O . TYR A 1 197 ? 9.331 19.449 -17.380 1.00 72.38 197 TYR A O 1
ATOM 1542 N N . LEU A 1 198 ? 9.689 17.292 -16.884 1.00 68.56 198 LEU A N 1
ATOM 1543 C CA . LEU A 1 198 ? 11.041 17.516 -16.376 1.00 68.56 198 LEU A CA 1
ATOM 1544 C C . LEU A 1 198 ? 12.075 16.971 -17.352 1.00 68.56 198 LEU A C 1
ATOM 1546 O O . LEU A 1 198 ? 12.286 15.762 -17.438 1.00 68.56 198 LEU A O 1
ATOM 1550 N N . ASP A 1 199 ? 12.785 17.888 -18.009 1.00 68.19 199 ASP A N 1
ATOM 1551 C CA . ASP A 1 199 ? 14.024 17.568 -18.711 1.00 68.19 199 ASP A CA 1
ATOM 1552 C C . ASP A 1 199 ? 15.024 16.976 -17.710 1.00 68.19 199 ASP A C 1
ATOM 1554 O O . ASP A 1 199 ? 15.578 17.669 -16.848 1.00 68.19 199 ASP A O 1
ATOM 1558 N N . LYS A 1 200 ? 15.234 15.660 -17.813 1.00 63.47 200 LYS A N 1
ATOM 1559 C CA . LYS A 1 200 ? 16.017 14.839 -16.871 1.00 63.47 200 LYS A CA 1
ATOM 1560 C C . LYS A 1 200 ? 17.480 15.285 -16.738 1.00 63.47 200 LYS A C 1
ATOM 1562 O O . LYS A 1 200 ? 18.108 15.042 -15.699 1.00 63.47 200 LYS A O 1
ATOM 1567 N N . ASP A 1 201 ? 17.989 15.985 -17.749 1.00 67.94 201 ASP A N 1
ATOM 1568 C CA . ASP A 1 201 ? 19.368 16.477 -17.833 1.00 67.94 201 ASP A CA 1
ATOM 1569 C C . ASP A 1 201 ? 19.567 17.815 -17.112 1.00 67.94 201 ASP A C 1
ATOM 1571 O O . ASP A 1 201 ? 20.694 18.237 -16.839 1.00 67.94 201 ASP A O 1
ATOM 1575 N N . ASN A 1 202 ? 18.475 18.491 -16.749 1.00 72.50 202 ASN A N 1
ATOM 1576 C CA . ASN A 1 202 ? 18.549 19.806 -16.148 1.00 72.50 202 ASN A CA 1
ATOM 1577 C C . ASN A 1 202 ? 18.787 19.710 -14.630 1.00 72.50 202 ASN A C 1
ATOM 1579 O O . ASN A 1 202 ? 17.879 19.475 -13.826 1.00 72.50 202 ASN A O 1
ATOM 1583 N N . ILE A 1 203 ? 20.037 19.933 -14.218 1.00 76.94 203 ILE A N 1
ATOM 1584 C CA . ILE A 1 203 ? 20.467 19.897 -12.811 1.00 76.94 203 ILE A CA 1
ATOM 1585 C C . ILE A 1 203 ? 19.682 20.865 -11.909 1.00 76.94 203 ILE A C 1
ATOM 1587 O O . ILE A 1 203 ? 19.472 20.571 -10.729 1.00 76.94 203 ILE A O 1
ATOM 1591 N N . TYR A 1 204 ? 19.178 21.977 -12.457 1.00 77.19 204 TYR A N 1
ATOM 1592 C CA . TYR A 1 204 ? 18.375 22.943 -11.707 1.00 77.19 204 TYR A CA 1
ATOM 1593 C C . TYR A 1 204 ? 17.028 22.358 -11.272 1.00 77.19 204 TYR A C 1
ATOM 1595 O O . TYR A 1 204 ? 16.545 22.691 -10.191 1.00 77.19 204 TYR A O 1
ATOM 1603 N N . LEU A 1 205 ? 16.452 21.437 -12.051 1.00 71.31 205 LEU A N 1
ATOM 1604 C CA . LEU A 1 205 ? 15.199 20.761 -11.708 1.00 71.31 205 LEU A CA 1
ATOM 1605 C C . LEU A 1 205 ? 15.395 19.735 -10.583 1.00 71.31 205 LEU A C 1
ATOM 1607 O O . LEU A 1 205 ? 14.557 19.645 -9.686 1.00 71.31 205 LEU A O 1
ATOM 1611 N N . LYS A 1 206 ? 16.536 19.032 -10.553 1.00 70.62 206 LYS A N 1
ATOM 1612 C CA . LYS A 1 206 ? 16.898 18.125 -9.444 1.00 70.62 206 LYS A CA 1
ATOM 1613 C C . LYS A 1 206 ? 17.095 18.896 -8.136 1.00 70.62 206 LYS A C 1
ATOM 1615 O O . LYS A 1 206 ? 16.544 18.516 -7.103 1.00 70.62 206 LYS A O 1
ATOM 1620 N N . ILE A 1 207 ? 17.827 20.012 -8.194 1.00 77.94 207 ILE A N 1
ATOM 1621 C CA . ILE A 1 207 ? 18.039 20.900 -7.040 1.00 77.94 207 ILE A CA 1
ATOM 1622 C C . ILE A 1 207 ? 16.714 21.534 -6.600 1.00 77.94 207 ILE A C 1
ATOM 1624 O O . ILE A 1 207 ? 16.419 21.563 -5.406 1.00 77.94 207 ILE A O 1
ATOM 1628 N N . GLY A 1 208 ? 15.888 21.982 -7.549 1.00 79.06 208 GLY A N 1
ATOM 1629 C CA . GLY A 1 208 ? 14.563 22.543 -7.290 1.00 79.06 208 GLY A CA 1
ATOM 1630 C C . GLY A 1 208 ? 13.635 21.549 -6.594 1.00 79.06 208 GLY A C 1
ATOM 1631 O O . GLY A 1 208 ? 13.042 21.886 -5.571 1.00 79.06 208 GLY A O 1
ATOM 1632 N N . GLY A 1 209 ? 13.571 20.304 -7.075 1.00 74.31 209 GLY A N 1
ATOM 1633 C CA . GLY A 1 209 ? 12.799 19.234 -6.440 1.00 74.31 209 GLY A CA 1
ATOM 1634 C C . GLY A 1 209 ? 13.251 18.960 -5.003 1.00 74.31 209 GLY A C 1
ATOM 1635 O O . GLY A 1 209 ? 12.421 18.905 -4.094 1.00 74.31 209 GLY A O 1
ATOM 1636 N N . PHE A 1 210 ? 14.565 18.875 -4.770 1.00 77.50 210 PHE A N 1
ATOM 1637 C CA . PHE A 1 210 ? 15.116 18.666 -3.428 1.00 77.50 210 PHE A CA 1
ATOM 1638 C C . PHE A 1 210 ? 14.817 19.845 -2.487 1.00 77.50 210 PHE A C 1
ATOM 1640 O O . PHE A 1 210 ? 14.445 19.636 -1.332 1.00 77.50 210 PHE A O 1
ATOM 1647 N N . LEU A 1 211 ? 14.907 21.085 -2.983 1.00 85.06 211 LEU A N 1
ATOM 1648 C CA . LEU A 1 211 ? 14.551 22.292 -2.230 1.00 85.06 211 LEU A CA 1
ATOM 1649 C C . LEU A 1 211 ? 13.063 22.336 -1.877 1.00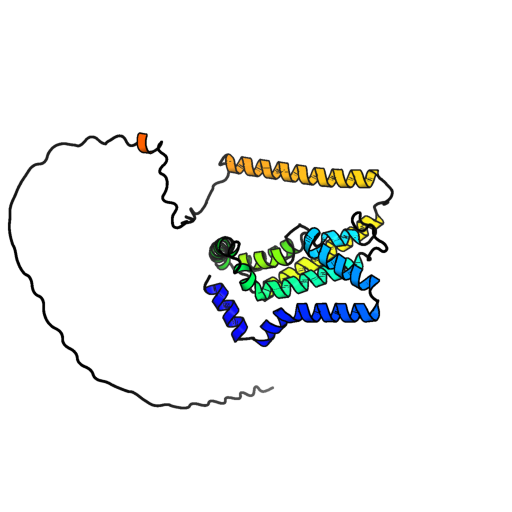 85.06 211 LEU A C 1
ATOM 1651 O O . LEU A 1 211 ? 12.718 22.691 -0.750 1.00 85.06 211 LEU A O 1
ATOM 1655 N N . VAL A 1 212 ? 12.181 21.963 -2.806 1.00 82.69 212 VAL A N 1
ATOM 1656 C CA . VAL A 1 212 ? 10.731 21.916 -2.568 1.00 82.69 212 VAL A CA 1
ATOM 1657 C C . VAL A 1 212 ? 10.402 20.865 -1.512 1.00 82.69 212 VAL A C 1
ATOM 1659 O O . VAL A 1 212 ? 9.716 21.181 -0.540 1.00 82.69 212 VAL A O 1
ATOM 1662 N N . ILE A 1 213 ? 10.942 19.649 -1.642 1.00 77.81 213 ILE A N 1
ATOM 1663 C CA . ILE A 1 213 ? 10.759 18.578 -0.652 1.00 77.81 213 ILE A CA 1
ATOM 1664 C C . ILE A 1 213 ? 11.297 19.021 0.715 1.00 77.81 213 ILE A C 1
ATOM 1666 O O . ILE A 1 213 ? 10.585 18.923 1.715 1.00 77.81 213 ILE A O 1
ATOM 1670 N N . GLY A 1 214 ? 12.509 19.581 0.760 1.00 79.62 214 GLY A N 1
ATOM 1671 C CA . GLY A 1 214 ? 13.109 20.106 1.987 1.00 79.62 214 GLY A CA 1
ATOM 1672 C C . GLY A 1 214 ? 12.273 21.218 2.626 1.00 79.62 214 GLY A C 1
ATOM 1673 O O . GLY A 1 214 ? 12.065 21.218 3.838 1.00 79.62 214 GLY A O 1
ATOM 1674 N N . THR A 1 215 ? 11.711 22.119 1.817 1.00 84.81 215 THR A N 1
ATOM 1675 C CA . THR A 1 215 ? 10.832 23.200 2.289 1.00 84.81 215 THR A CA 1
ATOM 1676 C C . THR A 1 215 ? 9.530 22.648 2.858 1.00 84.81 215 THR A C 1
ATOM 1678 O O . THR A 1 215 ? 9.097 23.081 3.926 1.00 84.81 215 THR A O 1
ATOM 1681 N N . ILE A 1 216 ? 8.918 21.666 2.191 1.00 85.38 216 ILE A N 1
ATOM 1682 C CA . ILE A 1 216 ? 7.704 20.996 2.672 1.00 85.38 216 ILE A CA 1
ATOM 1683 C C . ILE A 1 216 ? 7.973 20.330 4.025 1.00 85.38 216 ILE A C 1
ATOM 1685 O O . ILE A 1 216 ? 7.230 20.580 4.977 1.00 85.38 216 ILE A O 1
ATOM 1689 N N . ILE A 1 217 ? 9.056 19.553 4.137 1.00 83.38 217 ILE A N 1
ATOM 1690 C CA . ILE A 1 217 ? 9.464 18.899 5.390 1.00 83.38 217 ILE A CA 1
ATOM 1691 C C . ILE A 1 217 ? 9.690 19.944 6.490 1.00 83.38 217 ILE A C 1
ATOM 1693 O O . ILE A 1 217 ? 9.142 19.804 7.582 1.00 83.38 217 ILE A O 1
ATOM 1697 N N . PHE A 1 218 ? 10.410 21.029 6.197 1.00 89.38 218 PHE A N 1
ATOM 1698 C CA . PHE A 1 218 ? 10.664 22.110 7.151 1.00 89.38 218 PHE A CA 1
ATOM 1699 C C . PHE A 1 218 ? 9.372 22.795 7.629 1.00 89.38 218 PHE A C 1
ATOM 1701 O O . PHE A 1 218 ? 9.205 23.071 8.820 1.00 89.38 218 PHE A O 1
ATOM 1708 N N . VAL A 1 219 ? 8.421 23.052 6.725 1.00 91.00 219 VAL A N 1
ATOM 1709 C CA . VAL A 1 219 ? 7.116 23.643 7.067 1.00 91.00 219 VAL A CA 1
ATOM 1710 C C . VAL A 1 219 ? 6.296 22.693 7.940 1.00 91.00 219 VAL A C 1
ATOM 1712 O O . VAL A 1 219 ? 5.721 23.133 8.941 1.00 91.00 219 VAL A O 1
ATOM 1715 N N . LEU A 1 220 ? 6.262 21.404 7.594 1.00 83.12 220 LEU A N 1
ATOM 1716 C CA . LEU A 1 220 ? 5.613 20.360 8.390 1.00 83.12 220 LEU A CA 1
ATOM 1717 C C . LEU A 1 220 ? 6.224 20.275 9.789 1.00 83.12 220 LEU A C 1
ATOM 1719 O O . LEU A 1 220 ? 5.486 20.302 10.774 1.00 83.12 220 LEU A O 1
ATOM 1723 N N . GLU A 1 221 ? 7.552 20.264 9.893 1.00 84.69 221 GLU A N 1
ATOM 1724 C CA . GLU A 1 221 ? 8.259 20.207 11.171 1.00 84.69 221 GLU A CA 1
ATOM 1725 C C . GLU A 1 221 ? 7.966 21.445 12.026 1.00 84.69 221 GLU A C 1
ATOM 1727 O O . GLU A 1 221 ? 7.638 21.340 13.212 1.00 84.69 221 GLU A O 1
ATOM 1732 N N . ARG A 1 222 ? 7.994 22.633 11.416 1.00 88.62 222 ARG A N 1
ATOM 1733 C CA . ARG A 1 222 ? 7.672 23.883 12.109 1.00 88.62 222 ARG A CA 1
ATOM 1734 C C . ARG A 1 222 ? 6.226 23.897 12.597 1.00 88.62 222 ARG A C 1
ATOM 1736 O O . ARG A 1 222 ? 5.958 24.360 13.708 1.00 88.62 222 ARG A O 1
ATOM 1743 N N . ARG A 1 223 ? 5.287 23.399 11.790 1.00 86.69 223 ARG A N 1
ATOM 1744 C CA . ARG A 1 223 ? 3.871 23.297 12.170 1.00 86.69 223 ARG A CA 1
ATOM 1745 C C . ARG A 1 223 ? 3.675 22.286 13.298 1.00 86.69 223 ARG A C 1
ATOM 1747 O O . ARG A 1 223 ? 2.950 22.585 14.245 1.00 86.69 223 ARG A O 1
ATOM 1754 N N . TYR A 1 224 ? 4.362 21.148 13.237 1.00 78.94 224 TYR A N 1
ATOM 1755 C CA . TYR A 1 224 ? 4.327 20.121 14.274 1.00 78.94 224 TYR A CA 1
ATOM 1756 C C . TYR A 1 224 ? 4.892 20.630 15.607 1.00 78.94 224 TYR A C 1
ATOM 1758 O O . TYR A 1 224 ? 4.255 20.466 16.647 1.00 78.94 224 TYR A O 1
ATOM 1766 N N . ARG A 1 225 ? 6.031 21.341 15.586 1.00 79.56 225 ARG A N 1
ATOM 1767 C CA . ARG A 1 225 ? 6.605 21.981 16.784 1.00 79.56 225 ARG A CA 1
ATOM 1768 C C . ARG A 1 225 ? 5.649 23.006 17.396 1.00 79.56 225 ARG A C 1
ATOM 1770 O O . ARG A 1 225 ? 5.409 22.955 18.597 1.00 79.56 225 ARG A O 1
ATOM 1777 N N . LYS A 1 226 ? 5.022 23.863 16.580 1.00 79.25 226 LYS A N 1
ATOM 1778 C CA . LYS A 1 226 ? 4.018 24.832 17.064 1.00 79.25 226 LYS A CA 1
ATOM 1779 C C . LYS A 1 226 ? 2.804 24.162 17.711 1.00 79.25 226 LYS A C 1
ATOM 1781 O O . LYS A 1 226 ? 2.326 24.646 18.733 1.00 79.25 226 LYS A O 1
ATOM 1786 N N . LEU A 1 227 ? 2.316 23.058 17.140 1.00 74.31 227 LEU A N 1
ATOM 1787 C CA . LEU A 1 227 ? 1.242 22.261 17.741 1.00 74.31 227 LEU A CA 1
ATOM 1788 C C . LEU A 1 227 ? 1.689 21.697 19.095 1.00 74.31 227 LEU A C 1
ATOM 1790 O O . LEU A 1 227 ? 1.006 21.911 20.093 1.00 74.31 227 LEU A O 1
ATOM 1794 N N . LYS A 1 228 ? 2.872 21.075 19.159 1.00 71.69 228 LYS A N 1
ATOM 1795 C CA . LYS A 1 228 ? 3.435 20.504 20.394 1.00 71.69 228 LYS A CA 1
ATOM 1796 C C . LYS A 1 228 ? 3.650 21.551 21.494 1.00 71.69 228 LYS A C 1
ATOM 1798 O O . LYS A 1 228 ? 3.353 21.285 22.652 1.00 71.69 228 LYS A O 1
ATOM 1803 N N . GLU A 1 229 ? 4.102 22.753 21.145 1.00 73.31 229 GLU A N 1
ATOM 1804 C CA . GLU A 1 229 ? 4.219 23.876 22.084 1.00 73.31 229 GLU A CA 1
ATOM 1805 C C . GLU A 1 229 ? 2.855 24.388 22.571 1.00 73.31 229 GLU A C 1
ATOM 1807 O O . GLU A 1 229 ? 2.745 24.838 23.710 1.00 73.31 229 GLU A O 1
ATOM 1812 N N . GLY A 1 230 ? 1.815 24.316 21.734 1.00 62.97 230 GLY A N 1
ATOM 1813 C CA . GLY A 1 230 ? 0.435 24.619 22.124 1.00 62.97 230 GLY A CA 1
ATOM 1814 C C . GLY A 1 230 ? -0.125 23.616 23.135 1.00 62.97 230 GLY A C 1
ATOM 1815 O O . GLY A 1 230 ? -0.767 24.029 24.102 1.00 62.97 230 GLY A O 1
ATOM 1816 N N . PHE A 1 231 ? 0.193 22.328 22.957 1.00 62.81 231 PHE A N 1
ATOM 1817 C CA . PHE A 1 231 ? -0.129 21.264 23.914 1.00 62.81 231 PHE A CA 1
ATOM 1818 C C . PHE A 1 231 ? 0.654 21.413 25.227 1.00 62.81 231 PHE A C 1
ATOM 1820 O O . PHE A 1 231 ? 0.064 21.352 26.299 1.00 62.81 231 PHE A O 1
ATOM 1827 N N . ALA A 1 232 ? 1.959 21.701 25.162 1.00 61.34 232 ALA A N 1
ATOM 1828 C CA . ALA A 1 232 ? 2.803 21.886 26.348 1.00 61.34 232 ALA A CA 1
ATOM 1829 C C . ALA A 1 232 ? 2.435 23.129 27.183 1.00 61.34 232 ALA A C 1
ATOM 1831 O O . ALA A 1 232 ? 2.747 23.193 28.367 1.00 61.34 232 ALA A O 1
ATOM 1832 N N . LYS A 1 233 ? 1.776 24.124 26.576 1.00 70.00 233 LYS A N 1
ATOM 1833 C CA . LYS A 1 233 ? 1.332 25.363 27.239 1.00 70.00 233 LYS A CA 1
ATOM 1834 C C . LYS A 1 233 ? -0.128 25.314 27.716 1.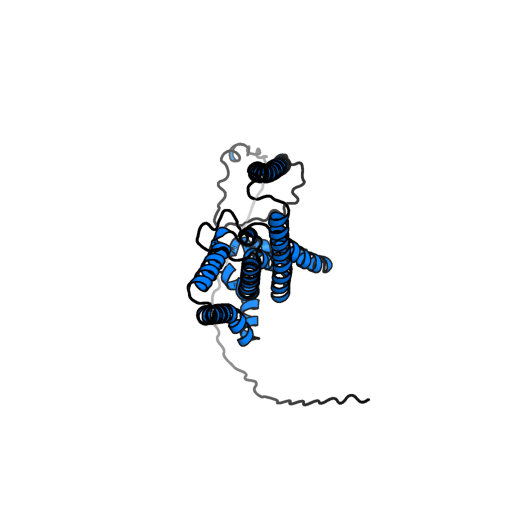00 70.00 233 LYS A C 1
ATOM 1836 O O . LYS A 1 233 ? -0.663 26.362 28.068 1.00 70.00 233 LYS A O 1
ATOM 1841 N N . GLY A 1 234 ? -0.782 24.147 27.691 1.00 55.94 234 GLY A N 1
ATOM 1842 C CA . GLY A 1 234 ? -2.128 23.952 28.254 1.00 55.94 234 GLY A CA 1
ATOM 1843 C C . GLY A 1 234 ? -3.248 24.754 27.575 1.00 55.94 234 GLY A C 1
ATOM 1844 O O . GLY A 1 234 ? -4.282 24.995 28.185 1.00 55.94 234 GLY A O 1
ATOM 1845 N N . LYS A 1 235 ? -3.062 25.205 26.323 1.00 57.62 235 LYS A N 1
ATOM 1846 C CA . LYS A 1 235 ? -4.045 26.045 25.602 1.00 57.62 235 LYS A CA 1
ATOM 1847 C C . LYS A 1 235 ? -5.165 25.263 24.906 1.00 57.62 235 LYS A C 1
ATOM 1849 O O . LYS A 1 235 ? -6.012 25.869 24.256 1.00 57.62 235 LYS A O 1
ATOM 1854 N N . LEU A 1 236 ? -5.161 23.940 25.013 1.00 54.81 236 LEU A N 1
ATOM 1855 C CA . LEU A 1 236 ? -6.214 23.061 24.514 1.00 54.81 236 LEU A CA 1
ATOM 1856 C C . LEU A 1 236 ? -6.709 22.231 25.704 1.00 54.81 236 LEU A C 1
ATOM 1858 O O . LEU A 1 236 ? -5.862 21.669 26.402 1.00 54.81 236 LEU A O 1
ATOM 1862 N N . PRO A 1 237 ? -8.027 22.174 25.972 1.00 50.94 237 PRO A N 1
ATOM 1863 C CA . PRO A 1 237 ? -8.553 21.385 27.074 1.00 50.94 237 PRO A CA 1
ATOM 1864 C C . PRO A 1 237 ? -8.215 19.913 26.833 1.00 50.94 237 PRO A C 1
ATOM 1866 O O . PRO A 1 237 ? -8.619 19.322 25.831 1.00 50.94 237 PRO A O 1
ATOM 1869 N N . LEU A 1 238 ? -7.434 19.339 27.744 1.00 54.12 238 LEU A N 1
ATOM 1870 C CA . LEU A 1 238 ? -7.327 17.899 27.887 1.00 54.12 238 LEU A CA 1
ATOM 1871 C C . LEU A 1 238 ? -8.627 17.442 28.544 1.00 54.12 238 LEU A C 1
ATOM 1873 O O . LEU A 1 238 ? -8.703 17.361 29.763 1.00 54.12 238 LEU A O 1
ATOM 1877 N N . ASP A 1 239 ? -9.638 17.128 27.742 1.00 55.38 239 ASP A N 1
ATOM 1878 C CA . ASP A 1 239 ? -10.589 16.097 28.156 1.00 55.38 239 ASP A CA 1
ATOM 1879 C C . ASP A 1 239 ? -9.895 14.751 27.905 1.00 55.38 239 ASP A C 1
ATOM 1881 O O . ASP A 1 239 ? -10.188 14.021 26.960 1.00 55.38 239 ASP A O 1
ATOM 1885 N N . GLN A 1 240 ? -8.810 14.510 28.647 1.00 50.44 240 GLN A N 1
ATOM 1886 C CA . GLN A 1 240 ? -8.218 13.187 28.705 1.00 50.44 240 GLN A CA 1
ATOM 1887 C C . GLN A 1 240 ? -9.080 12.403 29.686 1.00 50.44 240 GLN A C 1
ATOM 1889 O O . GLN A 1 240 ? -9.043 12.723 30.877 1.00 50.44 240 GLN A O 1
ATOM 1894 N N . PRO A 1 241 ? -9.830 11.372 29.254 1.00 43.22 241 PRO A N 1
ATOM 1895 C CA . PRO A 1 241 ? -10.206 10.345 30.203 1.00 43.22 241 PRO A CA 1
ATOM 1896 C C . PRO A 1 241 ? -8.892 9.849 30.803 1.00 43.22 241 PRO A C 1
ATOM 1898 O O . PRO A 1 241 ? -7.956 9.508 30.076 1.00 43.22 241 PRO A O 1
ATOM 1901 N N . HIS A 1 242 ? -8.792 9.909 32.125 1.00 45.78 242 HIS A N 1
ATOM 1902 C CA . HIS A 1 242 ? -7.681 9.353 32.876 1.00 45.78 242 HIS A CA 1
ATOM 1903 C C . HIS A 1 242 ? -7.736 7.834 32.664 1.00 45.78 242 HIS A C 1
ATOM 1905 O O . HIS A 1 242 ? -8.334 7.105 33.448 1.00 45.78 242 HIS A O 1
ATOM 1911 N N . VAL A 1 243 ? -7.212 7.356 31.533 1.00 50.50 243 VAL A N 1
ATOM 1912 C CA . VAL A 1 243 ? -7.032 5.930 31.288 1.00 50.50 243 VAL A CA 1
ATOM 1913 C C . VAL A 1 243 ? -5.856 5.549 32.163 1.00 50.50 243 VAL A C 1
ATOM 1915 O O . VAL A 1 243 ? -4.697 5.770 31.813 1.00 50.50 243 VAL A O 1
ATOM 1918 N N . ASP A 1 244 ? -6.190 5.087 33.363 1.00 42.91 244 ASP A N 1
ATOM 1919 C CA . ASP A 1 244 ? -5.281 4.381 34.244 1.00 42.91 244 ASP A CA 1
ATOM 1920 C C . ASP A 1 244 ? -4.767 3.164 33.471 1.00 42.91 244 ASP A C 1
ATOM 1922 O O . ASP A 1 244 ? -5.424 2.126 33.362 1.00 42.91 244 ASP A O 1
ATOM 1926 N N . TYR A 1 245 ? -3.609 3.327 32.832 1.00 49.97 245 TYR A N 1
ATOM 1927 C CA . TYR A 1 245 ? -2.836 2.209 32.330 1.00 49.97 245 TYR A CA 1
ATOM 1928 C C . TYR A 1 245 ? -2.275 1.514 33.561 1.00 49.97 245 TYR A C 1
ATOM 1930 O O . TYR A 1 245 ? -1.103 1.696 33.878 1.00 49.97 245 TYR A O 1
ATOM 1938 N N . GLY A 1 246 ? -3.120 0.758 34.261 1.00 39.12 246 GLY A N 1
ATOM 1939 C CA . GLY A 1 246 ? -2.719 -0.088 35.369 1.00 39.12 246 GLY A CA 1
ATOM 1940 C C . GLY A 1 246 ? -1.678 -1.078 34.866 1.00 39.12 246 GLY A C 1
ATOM 1941 O O . GLY A 1 246 ? -2.014 -2.163 34.394 1.00 39.12 246 GLY A O 1
ATOM 1942 N N . ILE A 1 247 ? -0.410 -0.673 34.907 1.00 41.12 247 ILE A N 1
ATOM 1943 C CA . ILE A 1 247 ? 0.750 -1.543 34.827 1.00 41.12 247 ILE A CA 1
ATOM 1944 C C . ILE A 1 247 ? 0.701 -2.312 36.150 1.00 41.12 247 ILE A C 1
ATOM 1946 O O . ILE A 1 247 ? 0.918 -1.708 37.201 1.00 41.12 247 ILE A O 1
ATOM 1950 N N . PRO A 1 248 ? 0.377 -3.616 36.158 1.00 43.50 248 PRO A N 1
ATOM 1951 C CA . PRO A 1 248 ? 0.373 -4.376 37.396 1.00 43.50 248 PRO A CA 1
ATOM 1952 C C . PRO A 1 248 ? 1.827 -4.475 37.870 1.00 43.50 248 PRO A C 1
ATOM 1954 O O . PRO A 1 248 ? 2.620 -5.198 37.267 1.00 43.50 248 PRO A O 1
ATOM 1957 N N . GLY A 1 249 ? 2.178 -3.707 38.904 1.00 50.03 249 GLY A N 1
ATOM 1958 C CA . GLY A 1 249 ? 3.500 -3.729 39.536 1.00 50.03 249 GLY A CA 1
ATOM 1959 C C . GLY A 1 249 ? 4.293 -2.420 39.526 1.00 50.03 249 GLY A C 1
ATOM 1960 O O . GLY A 1 249 ? 5.461 -2.461 39.902 1.00 50.03 249 GLY A O 1
ATOM 1961 N N . ASP A 1 250 ? 3.712 -1.284 39.126 1.00 43.88 250 ASP A N 1
ATOM 1962 C CA . ASP A 1 250 ? 4.332 0.026 39.377 1.00 43.88 250 ASP A CA 1
ATOM 1963 C C . ASP A 1 250 ? 3.792 0.585 40.703 1.00 43.88 250 ASP A C 1
ATOM 1965 O O . ASP A 1 250 ? 2.890 1.422 40.750 1.00 43.88 250 ASP A O 1
ATOM 1969 N N . ASP A 1 251 ? 4.294 0.032 41.810 1.00 49.25 251 ASP A N 1
ATOM 1970 C CA . ASP A 1 251 ? 4.082 0.600 43.137 1.00 49.25 251 ASP A CA 1
ATOM 1971 C C . ASP A 1 251 ? 4.706 1.993 43.122 1.00 49.25 251 ASP A C 1
ATOM 1973 O O . ASP A 1 251 ? 5.928 2.141 43.190 1.00 49.25 251 ASP A O 1
ATOM 1977 N N . HIS A 1 252 ? 3.854 3.009 42.977 1.00 46.38 252 HIS A N 1
ATOM 1978 C CA . HIS A 1 252 ? 4.216 4.414 43.016 1.00 46.38 252 HIS A CA 1
ATOM 1979 C C . HIS A 1 252 ? 5.301 4.667 44.068 1.00 46.38 252 HIS A C 1
ATOM 1981 O O . HIS A 1 252 ? 5.051 4.672 45.277 1.00 46.38 252 HIS A O 1
ATOM 1987 N N . VAL A 1 253 ? 6.517 4.931 43.587 1.00 49.75 253 VAL A N 1
ATOM 1988 C CA . VAL A 1 253 ? 7.532 5.645 44.349 1.00 49.75 253 VAL A CA 1
ATOM 1989 C C . VAL A 1 253 ? 6.943 7.026 44.592 1.00 49.75 253 VAL A C 1
ATOM 1991 O O . VAL A 1 253 ? 7.017 7.908 43.741 1.00 49.75 253 VAL A O 1
ATOM 1994 N N . ILE A 1 254 ? 6.276 7.176 45.736 1.00 50.81 254 ILE A N 1
ATOM 1995 C CA . ILE A 1 254 ? 5.825 8.467 46.240 1.00 50.81 254 ILE A CA 1
ATOM 1996 C C . ILE A 1 254 ? 7.060 9.361 46.287 1.00 50.81 254 ILE A C 1
ATOM 1998 O O . ILE A 1 254 ? 8.028 9.072 46.998 1.00 50.81 254 ILE A O 1
ATOM 2002 N N . ASP A 1 255 ? 7.023 10.423 45.491 1.00 48.03 255 ASP A N 1
ATOM 2003 C CA . ASP A 1 255 ? 8.102 11.386 45.366 1.00 48.03 255 ASP A CA 1
ATOM 2004 C C . ASP A 1 255 ? 8.418 11.953 46.771 1.00 48.03 255 ASP A C 1
ATOM 2006 O O . ASP A 1 255 ? 7.508 12.437 47.458 1.00 48.03 255 ASP A O 1
ATOM 2010 N N . PRO A 1 256 ? 9.674 11.908 47.265 1.00 50.53 256 PRO A N 1
ATOM 2011 C CA . PRO A 1 256 ? 10.026 12.341 48.625 1.00 50.53 256 PRO A CA 1
ATOM 2012 C C . PRO A 1 256 ? 9.667 13.801 48.946 1.00 50.53 256 PRO A C 1
ATOM 2014 O O . PRO A 1 256 ? 9.722 14.216 50.107 1.00 50.53 256 PRO A O 1
ATOM 2017 N N . ILE A 1 257 ? 9.317 14.588 47.927 1.00 52.22 257 ILE A N 1
ATOM 2018 C CA . ILE A 1 257 ? 8.914 15.988 48.046 1.00 52.22 257 ILE A CA 1
ATOM 2019 C C . ILE A 1 257 ? 7.486 16.115 48.603 1.00 52.22 257 ILE A C 1
ATOM 2021 O O . ILE A 1 257 ? 7.234 17.009 49.414 1.00 52.22 257 ILE A O 1
ATOM 2025 N N . GLU A 1 258 ? 6.579 15.190 48.285 1.00 49.50 258 GLU A N 1
ATOM 2026 C CA . GLU A 1 258 ? 5.179 15.255 48.735 1.00 49.50 258 GLU A CA 1
ATOM 2027 C C . GLU A 1 258 ? 5.035 14.894 50.227 1.00 49.50 258 GLU A C 1
ATOM 2029 O O . GLU A 1 258 ? 4.178 15.411 50.945 1.00 49.50 258 GLU A O 1
ATOM 2034 N N . ARG A 1 259 ? 5.983 14.111 50.760 1.00 48.88 259 ARG A N 1
ATOM 2035 C CA . ARG A 1 259 ? 6.028 13.731 52.183 1.00 48.88 259 ARG A CA 1
ATOM 2036 C C . ARG A 1 259 ? 6.382 14.885 53.128 1.00 48.88 259 ARG A C 1
ATOM 2038 O O . ARG A 1 259 ? 6.177 14.757 54.332 1.00 48.88 259 ARG A O 1
ATOM 2045 N N . LYS A 1 260 ? 6.923 16.002 52.622 1.00 48.72 260 LYS A N 1
ATOM 2046 C CA . LYS A 1 260 ? 7.316 17.162 53.448 1.00 48.72 260 LYS A CA 1
ATOM 2047 C C . LYS A 1 260 ? 6.232 18.233 53.602 1.00 48.72 260 LYS A C 1
ATOM 2049 O O . LYS A 1 260 ? 6.446 19.161 54.377 1.00 48.72 260 LYS A O 1
ATOM 2054 N N . GLN A 1 261 ? 5.091 18.117 52.918 1.00 52.69 261 GLN A N 1
ATOM 2055 C CA . GLN A 1 261 ? 3.996 19.098 53.015 1.00 52.69 261 GLN A CA 1
ATOM 2056 C C . GLN A 1 261 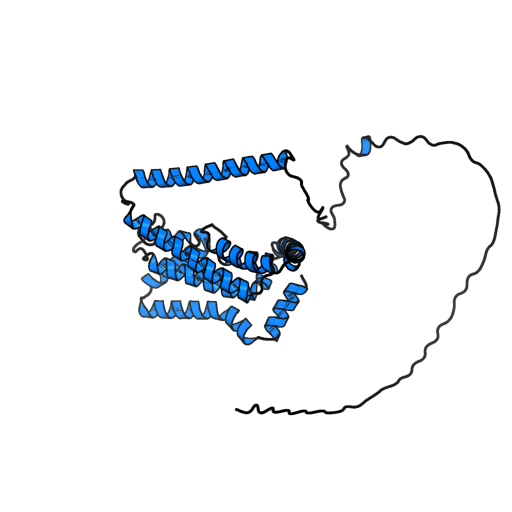? 2.782 18.621 53.827 1.00 52.69 261 GLN A C 1
ATOM 2058 O O . GLN A 1 261 ? 1.902 19.425 54.128 1.00 52.69 261 GLN A O 1
ATOM 2063 N N . ALA A 1 262 ? 2.758 17.365 54.276 1.00 48.84 262 ALA A N 1
ATOM 2064 C CA . ALA A 1 262 ? 1.765 16.892 55.237 1.00 48.84 262 ALA A CA 1
ATOM 2065 C C . ALA A 1 262 ? 2.152 17.329 56.664 1.00 48.84 262 ALA A C 1
ATOM 2067 O O . ALA A 1 262 ? 2.801 16.597 57.411 1.00 48.84 262 ALA A O 1
ATOM 2068 N N . ALA A 1 263 ? 1.790 18.559 57.030 1.00 53.19 263 ALA A N 1
ATOM 2069 C CA . ALA A 1 263 ? 1.845 19.019 58.413 1.00 53.19 263 ALA A CA 1
ATOM 2070 C C . ALA A 1 263 ? 0.817 18.248 59.274 1.00 53.19 263 ALA A C 1
ATOM 2072 O O . ALA A 1 263 ? -0.302 18.010 58.813 1.00 53.19 263 ALA A O 1
ATOM 2073 N N . PRO A 1 264 ? 1.153 17.862 60.518 1.00 54.84 264 PRO A N 1
ATOM 2074 C CA . PRO A 1 264 ? 0.212 17.198 61.408 1.00 54.84 264 PRO A CA 1
ATOM 2075 C C . PRO A 1 264 ? -0.863 18.186 61.880 1.00 54.84 264 PRO A C 1
ATOM 2077 O O . PRO A 1 264 ? -0.563 19.262 62.398 1.00 54.84 264 PRO A O 1
ATOM 2080 N N . VAL A 1 265 ? -2.124 17.796 61.707 1.00 63.84 265 VAL A N 1
ATOM 2081 C CA . VAL A 1 265 ? -3.289 18.465 62.296 1.00 63.84 265 VAL A CA 1
ATOM 2082 C C . VAL A 1 265 ? -3.191 18.350 63.828 1.00 63.84 265 VAL A C 1
ATOM 2084 O O . VAL A 1 265 ? -2.971 17.243 64.326 1.00 63.84 265 VAL A O 1
ATOM 2087 N N . PRO A 1 266 ? -3.327 19.446 64.597 1.00 55.91 266 PRO A N 1
ATOM 2088 C CA . PRO A 1 266 ? -3.293 19.383 66.053 1.00 55.91 266 PRO A CA 1
ATOM 2089 C C . PRO A 1 266 ? -4.526 18.650 66.596 1.00 55.91 266 PRO A C 1
ATOM 2091 O O . PRO A 1 266 ? -5.661 18.928 66.209 1.00 55.91 266 PRO A O 1
ATOM 2094 N N . ALA A 1 267 ? -4.278 17.710 67.507 1.00 47.41 267 ALA A N 1
ATOM 2095 C CA . ALA A 1 267 ? -5.299 16.972 68.235 1.00 47.41 267 ALA A CA 1
ATOM 2096 C C . ALA A 1 267 ? -6.116 17.913 69.141 1.00 47.41 267 ALA A C 1
ATOM 2098 O O . ALA A 1 267 ? -5.549 18.677 69.922 1.00 47.41 267 ALA A O 1
ATOM 2099 N N . SER A 1 268 ? -7.446 17.831 69.043 1.00 51.19 268 SER A N 1
ATOM 2100 C CA . SER A 1 268 ? -8.373 18.437 70.003 1.00 51.19 268 SER A CA 1
ATOM 2101 C C . SER A 1 268 ? -8.466 17.559 71.257 1.00 51.19 268 SER A C 1
ATOM 2103 O O . SER A 1 268 ? -8.595 16.341 71.112 1.00 51.19 268 SER A O 1
ATOM 2105 N N . PRO A 1 269 ? -8.425 18.141 72.467 1.00 56.97 269 PRO A N 1
ATOM 2106 C CA . PRO A 1 269 ? -8.616 17.414 73.713 1.00 56.97 269 PRO A CA 1
ATOM 2107 C C . PRO A 1 269 ? -10.104 17.272 74.081 1.00 56.97 269 PRO A C 1
ATOM 2109 O O . PRO A 1 269 ? -10.942 18.059 73.646 1.00 56.97 269 PRO A O 1
ATOM 2112 N N . ASP A 1 270 ? -10.355 16.276 74.932 1.00 46.56 270 ASP A N 1
ATOM 2113 C CA . ASP A 1 270 ? -11.526 16.053 75.790 1.00 46.56 270 ASP A CA 1
ATOM 2114 C C . ASP A 1 270 ? -12.820 15.487 75.176 1.00 46.56 270 ASP A C 1
ATOM 2116 O O . ASP A 1 270 ? -13.666 16.204 74.649 1.00 46.56 270 ASP A O 1
ATOM 2120 N N . MET A 1 271 ? -13.055 14.190 75.422 1.00 42.72 271 MET A N 1
ATOM 2121 C CA . MET A 1 271 ? -14.198 13.785 76.256 1.00 42.72 271 MET A CA 1
ATOM 2122 C C . MET A 1 271 ? -14.022 12.359 76.809 1.00 42.72 271 MET A C 1
ATOM 2124 O O . MET A 1 271 ? -13.992 11.377 76.070 1.00 42.72 271 MET A O 1
ATOM 2128 N N . GLN A 1 272 ? -13.884 12.286 78.134 1.00 44.09 272 GLN A N 1
ATOM 2129 C CA . GLN A 1 272 ? -14.018 11.097 78.978 1.00 44.09 272 GLN A CA 1
ATOM 2130 C C . GLN A 1 272 ? -15.491 10.717 79.177 1.00 44.09 272 GLN A C 1
ATOM 2132 O O . GLN A 1 272 ? -16.330 11.609 79.266 1.00 44.09 272 GLN A O 1
ATOM 2137 N N . HIS A 1 273 ? -15.739 9.407 79.295 1.00 42.09 273 HIS A N 1
ATOM 2138 C CA . HIS A 1 273 ? -16.652 8.676 80.203 1.00 42.09 273 HIS A CA 1
ATOM 2139 C C . HIS A 1 273 ? -16.996 7.332 79.526 1.00 42.09 273 HIS A C 1
ATOM 2141 O O . HIS A 1 273 ? -17.472 7.317 78.395 1.00 42.09 273 HIS A O 1
ATOM 2147 N N . ASP A 1 274 ? -16.461 6.219 80.041 1.00 41.75 274 ASP A N 1
ATOM 2148 C CA . ASP A 1 274 ? -17.102 5.293 81.007 1.00 41.75 274 ASP A CA 1
ATOM 2149 C C . ASP A 1 274 ? -18.149 4.395 80.321 1.00 41.75 274 ASP A C 1
ATOM 2151 O O . ASP A 1 274 ? -18.926 4.865 79.502 1.00 41.75 274 ASP A O 1
ATOM 2155 N N . ASP A 1 275 ? -18.350 3.116 80.610 1.00 42.88 275 ASP A N 1
ATOM 2156 C CA . ASP A 1 275 ? -17.684 2.049 81.360 1.00 42.88 275 ASP A CA 1
ATOM 2157 C C . ASP A 1 275 ? -18.593 0.802 81.122 1.00 42.88 275 ASP A C 1
ATOM 2159 O O . ASP A 1 275 ? -19.770 0.965 80.789 1.00 42.88 275 ASP A O 1
ATOM 2163 N N . LEU A 1 276 ? -18.084 -0.416 81.365 1.00 44.72 276 LEU A N 1
ATOM 2164 C CA . LEU A 1 276 ? -18.847 -1.667 81.618 1.00 44.72 276 LEU A CA 1
ATOM 2165 C C . LEU A 1 276 ? -19.623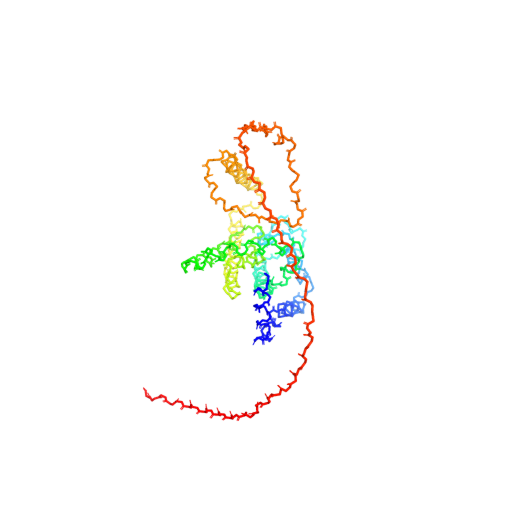 -2.312 80.428 1.00 44.72 276 LEU A C 1
ATOM 2167 O O . LEU A 1 276 ? -20.237 -1.641 79.619 1.00 44.72 276 LEU A O 1
ATOM 2171 N N . THR A 1 277 ? -19.782 -3.630 80.248 1.00 42.72 277 THR A N 1
ATOM 2172 C CA . THR A 1 277 ? -19.323 -4.876 80.887 1.00 42.72 277 THR A CA 1
ATOM 2173 C C . THR A 1 277 ? -19.772 -6.074 80.009 1.00 42.72 277 THR A C 1
ATOM 2175 O O . THR A 1 277 ? -20.856 -6.054 79.444 1.00 42.72 277 THR A O 1
ATOM 2178 N N . THR A 1 278 ? -18.951 -7.134 79.983 1.00 40.62 278 THR A N 1
ATOM 2179 C CA . THR A 1 278 ? -19.307 -8.572 80.141 1.00 40.62 278 THR A CA 1
ATOM 2180 C C . THR A 1 278 ? -20.139 -9.362 79.099 1.00 40.62 278 THR A C 1
ATOM 2182 O O . THR A 1 278 ? -21.302 -9.080 78.843 1.00 40.62 278 THR A O 1
ATOM 2185 N N . GLY A 1 279 ? -19.581 -10.525 78.704 1.00 37.00 279 GLY A N 1
ATOM 2186 C CA . GLY A 1 279 ? -20.299 -11.792 78.423 1.00 37.00 279 GLY A CA 1
ATOM 2187 C C . GLY A 1 279 ? -20.021 -12.371 77.024 1.00 37.00 279 GLY A C 1
ATOM 2188 O O . GLY A 1 279 ? -20.578 -11.886 76.056 1.00 37.00 279 GLY A O 1
ATOM 2189 N N . ALA A 1 280 ? -19.052 -13.265 76.784 1.00 40.12 280 ALA A N 1
ATOM 2190 C CA . ALA A 1 280 ? -18.885 -14.671 77.204 1.00 40.12 280 ALA A CA 1
ATOM 2191 C C . ALA A 1 280 ? -19.793 -15.701 76.475 1.00 40.12 280 ALA A C 1
ATOM 2193 O O . ALA A 1 280 ? -21.012 -15.634 76.564 1.00 40.12 280 ALA A O 1
ATOM 2194 N N . HIS A 1 281 ? -19.137 -16.724 75.890 1.00 39.25 281 HIS A N 1
ATOM 2195 C CA . HIS A 1 281 ? -19.648 -17.998 75.329 1.00 39.25 281 HIS A CA 1
ATOM 2196 C C . HIS A 1 281 ? -20.461 -17.910 74.013 1.00 39.25 281 HIS A C 1
ATOM 2198 O O . HIS A 1 281 ? -21.287 -17.036 73.839 1.00 39.25 281 HIS A O 1
ATOM 2204 N N . ARG A 1 282 ? -20.309 -18.798 73.016 1.00 45.50 282 ARG A N 1
ATOM 2205 C CA . ARG A 1 282 ? -20.195 -20.262 73.100 1.00 45.50 282 ARG A CA 1
ATOM 2206 C C . ARG A 1 282 ? -19.673 -20.860 71.779 1.00 45.50 282 ARG A C 1
ATOM 2208 O O . ARG A 1 282 ? -20.062 -20.453 70.693 1.00 45.50 282 ARG A O 1
ATOM 2215 N N . ASN A 1 283 ? -18.819 -21.865 71.929 1.00 44.44 283 ASN A N 1
ATOM 2216 C CA . ASN A 1 283 ? -18.268 -22.754 70.910 1.00 44.44 283 ASN A CA 1
ATOM 2217 C C . ASN A 1 283 ? -19.308 -23.834 70.526 1.00 44.44 283 ASN A C 1
ATOM 2219 O O . ASN A 1 283 ? -20.048 -24.284 71.404 1.00 44.44 283 ASN A O 1
ATOM 2223 N N . GLY A 1 284 ? -19.347 -24.285 69.267 1.00 39.72 284 GLY A N 1
ATOM 2224 C CA . GLY A 1 284 ? -20.265 -25.341 68.814 1.00 39.72 284 GLY A CA 1
ATOM 2225 C C . GLY A 1 284 ? -19.977 -25.827 67.391 1.00 39.72 284 GLY A C 1
ATOM 2226 O O . GLY A 1 284 ? -20.391 -25.207 66.421 1.00 39.72 284 GLY A O 1
ATOM 2227 N N . ARG A 1 285 ? -19.248 -26.940 67.300 1.00 41.34 285 ARG A N 1
ATOM 2228 C CA . ARG A 1 285 ? -18.898 -27.724 66.101 1.00 41.34 285 ARG A CA 1
ATOM 2229 C C . ARG A 1 285 ? -19.846 -28.937 66.000 1.00 41.34 285 ARG A C 1
ATOM 2231 O O . ARG A 1 285 ? -20.422 -29.295 67.023 1.00 41.34 285 ARG A O 1
ATOM 2238 N N . VAL A 1 286 ? -19.829 -29.629 64.844 1.00 43.03 286 VAL A N 1
ATOM 2239 C CA . VAL A 1 286 ? -20.446 -30.952 64.506 1.00 43.03 286 VAL A CA 1
ATOM 2240 C C . VAL A 1 286 ? -21.837 -30.790 63.834 1.00 43.03 286 VAL A C 1
ATOM 2242 O O . VAL A 1 286 ? -22.617 -29.982 64.309 1.00 43.03 286 VAL A O 1
ATOM 2245 N N . HIS A 1 287 ? -22.225 -31.409 62.702 1.00 42.31 287 HIS A N 1
ATOM 2246 C CA . HIS A 1 287 ? -21.959 -32.749 62.146 1.00 42.31 287 HIS A CA 1
ATOM 2247 C C . HIS A 1 287 ? -22.162 -32.820 60.609 1.00 42.31 287 HIS A C 1
ATOM 2249 O O . HIS A 1 287 ? -22.960 -32.071 60.055 1.00 42.31 287 HIS A O 1
ATOM 2255 N N . LEU A 1 288 ? -21.472 -33.781 59.975 1.00 47.66 288 LEU A N 1
ATOM 2256 C CA . LEU A 1 288 ? -21.729 -34.379 58.651 1.00 47.66 288 LEU A CA 1
ATOM 2257 C C . LEU A 1 288 ? -23.173 -34.885 58.449 1.00 47.66 288 LEU A C 1
ATOM 2259 O O . LEU A 1 288 ? -23.792 -35.351 59.404 1.00 47.66 288 LEU A O 1
ATOM 2263 N N . GLY A 1 289 ? -23.600 -34.953 57.183 1.00 40.12 289 GLY A N 1
ATOM 2264 C CA . GLY A 1 289 ? -24.680 -35.820 56.705 1.00 40.12 289 GLY A CA 1
ATOM 2265 C C . GLY A 1 289 ? -24.707 -35.902 55.174 1.00 40.12 289 GLY A C 1
ATOM 2266 O O . GLY A 1 289 ? -25.080 -34.931 54.524 1.00 40.12 289 GLY A O 1
ATOM 2267 N N . ASP A 1 290 ? -24.285 -37.049 54.637 1.00 52.34 290 ASP A N 1
ATOM 2268 C CA . ASP A 1 290 ? -24.424 -37.488 53.241 1.00 52.34 290 ASP A CA 1
ATOM 2269 C C . ASP A 1 290 ? -25.857 -37.981 52.942 1.00 52.34 290 ASP A C 1
ATOM 2271 O O . ASP A 1 290 ? -26.542 -38.451 53.851 1.00 52.34 290 ASP A O 1
ATOM 2275 N N . THR A 1 291 ? -26.295 -37.884 51.680 1.00 52.69 291 THR A N 1
ATOM 2276 C CA . THR A 1 291 ? -27.331 -38.682 50.955 1.00 52.69 291 THR A CA 1
ATOM 2277 C C . THR A 1 291 ? -27.470 -38.021 49.570 1.00 52.69 291 THR A C 1
ATOM 2279 O O . THR A 1 291 ? -27.760 -36.832 49.494 1.00 52.69 291 THR A O 1
ATOM 2282 N N . GLU A 1 292 ? -26.928 -38.560 48.474 1.00 47.12 292 GLU A N 1
ATOM 2283 C CA . GLU A 1 292 ? -27.405 -39.678 47.627 1.00 47.12 292 GLU A CA 1
ATOM 2284 C C . GLU A 1 292 ? -28.871 -39.601 47.150 1.00 47.12 292 GLU A C 1
ATOM 2286 O O . GLU A 1 292 ? -29.752 -39.188 47.891 1.00 47.12 292 GLU A O 1
ATOM 2291 N N . GLU A 1 293 ? -29.057 -40.079 45.908 1.00 49.56 293 GLU A N 1
ATOM 2292 C CA . GLU A 1 293 ? -30.261 -40.234 45.059 1.00 49.56 293 GLU A CA 1
ATOM 2293 C C . GLU A 1 293 ? -30.644 -39.046 44.146 1.00 49.56 293 GLU A C 1
ATOM 2295 O O . GLU A 1 293 ? -30.982 -37.959 44.599 1.00 49.56 293 GLU A O 1
ATOM 2300 N N . LEU A 1 294 ? -30.376 -39.126 42.830 1.00 46.53 294 LEU A N 1
ATOM 2301 C CA . LEU A 1 294 ? -31.060 -39.890 41.754 1.00 46.53 294 LEU A CA 1
ATOM 2302 C C . LEU A 1 294 ? -32.365 -39.221 41.299 1.00 46.53 294 LEU A C 1
ATOM 2304 O O . LEU A 1 294 ? -33.360 -39.291 42.001 1.00 46.53 294 LEU A O 1
ATOM 2308 N N . GLU A 1 295 ? -32.377 -38.681 40.074 1.00 53.97 295 GLU A N 1
ATOM 2309 C CA . GLU A 1 295 ? -33.412 -39.058 39.099 1.00 53.97 295 GLU A CA 1
ATOM 2310 C C . GLU A 1 295 ? -33.029 -38.668 37.661 1.00 53.97 295 GLU A C 1
ATOM 2312 O O . GLU A 1 295 ? -32.845 -37.500 37.310 1.00 53.97 295 GLU A O 1
ATOM 2317 N N . ASP A 1 296 ? -32.900 -39.715 36.848 1.00 48.91 296 ASP A N 1
ATOM 2318 C CA . ASP A 1 296 ? -32.898 -39.725 35.391 1.00 48.91 296 ASP A CA 1
ATOM 2319 C C . ASP A 1 296 ? -34.229 -39.203 34.822 1.00 48.91 296 ASP A C 1
ATOM 2321 O O . ASP A 1 296 ? -35.302 -39.571 35.295 1.00 48.91 296 ASP A O 1
ATOM 2325 N N . ILE A 1 297 ? -34.173 -38.462 33.710 1.00 53.84 297 ILE A N 1
ATOM 2326 C CA . ILE A 1 297 ? -35.299 -38.345 32.768 1.00 53.84 297 ILE A CA 1
ATOM 2327 C C . ILE A 1 297 ? -34.767 -38.599 31.346 1.00 53.84 297 ILE A C 1
ATOM 2329 O O . ILE A 1 297 ? -33.899 -37.850 30.887 1.00 53.84 297 ILE A O 1
ATOM 2333 N N . PRO A 1 298 ? -35.269 -39.627 30.631 1.00 55.97 298 PRO A N 1
ATOM 2334 C CA . PRO A 1 298 ? -34.874 -39.938 29.262 1.00 55.97 298 PRO A CA 1
ATOM 2335 C C . PRO A 1 298 ? -35.869 -39.403 28.205 1.00 55.97 298 PRO A C 1
ATOM 2337 O O . PRO A 1 298 ? -36.932 -38.881 28.523 1.00 55.97 298 PRO A O 1
ATOM 2340 N N . GLU A 1 299 ? -35.498 -39.641 26.939 1.00 51.72 299 GLU A N 1
ATOM 2341 C CA . GLU A 1 299 ? -36.331 -39.691 25.718 1.00 51.72 299 GLU A CA 1
ATOM 2342 C C . GLU A 1 299 ? -36.768 -38.364 25.063 1.00 51.72 299 GLU A C 1
ATOM 2344 O O . GLU A 1 299 ? -37.607 -37.609 25.535 1.00 51.72 299 GLU A O 1
ATOM 2349 N N . THR A 1 300 ? -36.093 -37.965 23.977 1.00 46.41 300 THR A N 1
ATOM 2350 C CA . THR A 1 300 ? -36.448 -38.238 22.562 1.00 46.41 300 THR A CA 1
ATOM 2351 C C . THR A 1 300 ? -37.831 -37.750 22.147 1.00 46.41 300 THR A C 1
ATOM 2353 O O . THR A 1 300 ? -38.824 -38.322 22.564 1.00 46.41 300 THR A O 1
ATOM 2356 N N . LEU A 1 301 ? -37.887 -36.823 21.181 1.00 52.34 301 LEU A N 1
ATOM 2357 C CA . LEU A 1 301 ? -38.874 -36.881 20.100 1.00 52.34 301 LEU A CA 1
ATOM 2358 C C . LEU A 1 301 ? -38.397 -36.101 18.864 1.00 52.34 301 LEU A C 1
ATOM 2360 O O . LEU A 1 301 ? -38.099 -34.909 18.884 1.00 52.34 301 LEU A O 1
ATOM 2364 N N . SER A 1 302 ? -38.337 -36.860 17.777 1.00 44.91 302 SER A N 1
ATOM 2365 C CA . SER A 1 302 ? -38.206 -36.482 16.376 1.00 44.91 302 SER A CA 1
ATOM 2366 C C . SER A 1 302 ? -39.244 -35.455 15.917 1.00 44.91 302 SER A C 1
ATOM 2368 O O . SER A 1 302 ? -40.414 -35.548 16.283 1.00 44.91 302 SER A O 1
ATOM 2370 N N . GLY A 1 303 ? -38.860 -34.566 14.998 1.00 47.03 303 GLY A N 1
ATOM 2371 C CA . GLY A 1 303 ? -39.793 -33.644 14.351 1.00 47.03 303 GLY A CA 1
ATOM 2372 C C . GLY A 1 303 ? -39.253 -33.034 13.062 1.00 47.03 303 GLY A C 1
ATOM 2373 O O . GLY A 1 303 ? -38.968 -31.844 12.995 1.00 47.03 303 GLY A O 1
ATOM 2374 N N . THR A 1 304 ? -39.125 -33.854 12.021 1.00 50.47 304 THR A N 1
ATOM 2375 C CA . THR A 1 304 ? -39.001 -33.430 10.620 1.00 50.47 304 THR A CA 1
ATOM 2376 C C . THR A 1 304 ? -40.142 -32.491 10.221 1.00 50.47 304 THR A C 1
ATOM 2378 O O . THR A 1 304 ? -41.309 -32.882 10.288 1.00 50.47 304 THR A O 1
ATOM 2381 N N . ARG A 1 305 ? -39.831 -31.297 9.702 1.00 49.94 305 ARG A N 1
ATOM 2382 C CA . ARG A 1 305 ? -40.793 -30.499 8.928 1.00 49.94 305 ARG A CA 1
ATOM 2383 C C . ARG A 1 305 ? -40.156 -29.950 7.653 1.00 49.94 305 ARG A C 1
ATOM 2385 O O . ARG A 1 305 ? -39.526 -28.899 7.633 1.00 49.94 305 ARG A O 1
ATOM 2392 N N . SER A 1 306 ? -40.355 -30.724 6.590 1.00 48.88 306 SER A N 1
ATOM 2393 C CA . SER A 1 306 ? -40.372 -30.269 5.203 1.00 48.88 306 SER A CA 1
ATOM 2394 C C . SER A 1 306 ? -41.519 -29.269 5.018 1.00 48.88 306 SER A C 1
ATOM 2396 O O . SER A 1 306 ? -42.618 -29.481 5.533 1.00 48.88 306 SER A O 1
ATOM 2398 N N . GLY A 1 307 ? -41.258 -28.168 4.315 1.00 50.28 307 GLY A N 1
ATOM 2399 C CA . GLY A 1 307 ? -42.215 -27.087 4.093 1.00 50.28 307 GLY A CA 1
ATOM 2400 C C . GLY A 1 307 ? -41.865 -26.278 2.852 1.00 50.28 307 GLY A C 1
ATOM 2401 O O . GLY A 1 307 ? -41.445 -25.129 2.943 1.00 50.28 307 GLY A O 1
ATOM 2402 N N . SER A 1 308 ? -42.031 -26.902 1.690 1.00 52.16 308 SER A N 1
ATOM 2403 C CA . SER A 1 308 ? -42.060 -26.274 0.369 1.00 52.16 308 SER A CA 1
ATOM 2404 C C . SER A 1 308 ? -43.201 -25.252 0.259 1.00 52.16 308 SER A C 1
ATOM 2406 O O . SER A 1 308 ? -44.368 -25.613 0.418 1.00 52.16 308 SER A O 1
ATOM 2408 N N . ARG A 1 309 ? -42.881 -23.995 -0.068 1.00 54.25 309 ARG A N 1
ATOM 2409 C CA . ARG A 1 309 ? -43.847 -22.987 -0.540 1.00 54.25 309 ARG A CA 1
ATOM 2410 C C . ARG A 1 309 ? -43.710 -22.807 -2.056 1.00 54.25 309 ARG A C 1
ATOM 2412 O O . ARG A 1 309 ? -42.607 -22.500 -2.502 1.00 54.25 309 ARG A O 1
ATOM 2419 N N . PRO A 1 310 ? -44.796 -22.909 -2.837 1.00 64.62 310 PRO A N 1
ATOM 2420 C CA . PRO A 1 310 ? -44.868 -22.323 -4.166 1.00 64.62 310 PRO A CA 1
ATOM 2421 C C . PRO A 1 310 ? -45.442 -20.900 -4.065 1.00 64.62 310 PRO A C 1
ATOM 2423 O O . PRO A 1 310 ? -46.425 -20.677 -3.359 1.00 64.62 310 PRO A O 1
ATOM 2426 N N . HIS A 1 311 ? -44.853 -19.942 -4.784 1.00 52.53 311 HIS A N 1
ATOM 2427 C CA . HIS A 1 311 ? -45.513 -18.669 -5.081 1.00 52.53 311 HIS A CA 1
ATOM 2428 C C . HIS A 1 311 ? -45.992 -18.677 -6.542 1.00 52.53 311 HIS A C 1
ATOM 2430 O O . HIS A 1 311 ? -45.227 -19.086 -7.418 1.00 52.53 311 HIS A O 1
ATOM 2436 N N . PRO A 1 312 ? -47.245 -18.269 -6.808 1.00 68.06 312 PRO A N 1
ATOM 2437 C CA . PRO A 1 312 ? -47.807 -18.200 -8.147 1.00 68.06 312 PRO A CA 1
ATOM 2438 C C . PRO A 1 312 ? -47.592 -16.823 -8.796 1.00 68.06 312 PRO A C 1
ATOM 2440 O O . PRO A 1 312 ? -47.638 -15.817 -8.096 1.00 68.06 312 PRO A O 1
ATOM 2443 N N . ARG A 1 313 ? -47.481 -16.870 -10.132 1.00 58.03 313 ARG A N 1
ATOM 2444 C CA . ARG A 1 313 ? -47.753 -15.846 -11.164 1.00 58.03 313 ARG A CA 1
ATOM 2445 C C . ARG A 1 313 ? -47.034 -14.503 -11.078 1.00 58.03 313 ARG A C 1
ATOM 2447 O O . ARG A 1 313 ? -47.372 -13.686 -10.202 1.00 58.03 313 ARG A O 1
#

Radius of gyration: 32.76 Å; chains: 1; bounding box: 69×66×102 Å

Foldseek 3Di:
DVVLVVVLVVCCVVCVPLLVCLACVLVVVVVVVLVVCCVPVHDVVSVVLVVLLCCCVPPQPLLSLLPQPPDPPDPDDDGHHSVSSLVSSLSSLLSLLSCLLNPVVVVLPPPPRNPVLVVLLVVLVVVLVVDPVVVVVLLVVLLQQQLPPDPPSASNVLSSSCVSNVHHSVSSSVSRSNSSNNNSVVSNVVSVVCVVPDPPPDVVVVVVVVVVVVVVVVVVVVVVVVVVVCVVVCVDDPPPPPPPPCPPPCPDPPDVVVVVPPDDDDDDDDDDDDDDDDDDDDDDDDDDDDDDDDDDDDDDDDDDDDDDDDDDD